Protein AF-A0A7C3DW73-F1 (afdb_monomer_lite)

Structure (mmCIF, N/CA/C/O backbone):
data_AF-A0A7C3DW73-F1
#
_entry.id   AF-A0A7C3DW73-F1
#
loop_
_atom_site.group_PDB
_atom_site.id
_atom_site.type_symbol
_atom_site.label_atom_id
_atom_site.label_alt_id
_atom_site.label_comp_id
_atom_site.label_asym_id
_atom_site.label_entity_id
_atom_site.label_seq_id
_atom_site.pdbx_PDB_ins_code
_atom_site.Cartn_x
_atom_site.Cartn_y
_atom_site.Cartn_z
_atom_site.occupancy
_atom_site.B_iso_or_equiv
_atom_site.auth_seq_id
_atom_site.auth_comp_id
_atom_site.auth_asym_id
_atom_site.auth_atom_id
_atom_site.pdbx_PDB_model_num
ATOM 1 N N . MET A 1 1 ? -6.564 21.789 -32.004 1.00 53.62 1 MET A N 1
ATOM 2 C CA . MET A 1 1 ? -5.168 22.120 -32.353 1.00 53.62 1 MET A CA 1
ATOM 3 C C . MET A 1 1 ? -4.620 20.980 -33.178 1.00 53.62 1 MET A C 1
ATOM 5 O O . MET A 1 1 ? -4.810 19.838 -32.773 1.00 53.62 1 MET A O 1
ATOM 9 N N . SER A 1 2 ? -4.028 21.269 -34.335 1.00 64.62 2 SER A N 1
ATOM 10 C CA . SER A 1 2 ? -3.414 20.217 -35.158 1.00 64.62 2 SER A CA 1
ATOM 11 C C . SER A 1 2 ? -2.135 19.692 -34.488 1.00 64.62 2 SER A C 1
ATOM 13 O O . SER A 1 2 ? -1.490 20.423 -33.734 1.00 64.62 2 SER A O 1
ATOM 15 N N . GLU A 1 3 ? -1.757 18.434 -34.737 1.00 47.91 3 GLU A N 1
ATOM 16 C CA . GLU A 1 3 ? -0.516 17.853 -34.191 1.00 47.91 3 GLU A CA 1
ATOM 17 C C . GLU A 1 3 ? 0.713 18.694 -34.558 1.00 47.91 3 GLU A C 1
ATOM 19 O O . GLU A 1 3 ? 1.590 18.911 -33.726 1.00 47.91 3 GLU A O 1
ATOM 24 N N . LEU A 1 4 ? 0.736 19.267 -35.765 1.00 60.34 4 LEU A N 1
ATOM 25 C CA . LEU A 1 4 ? 1.837 20.111 -36.227 1.00 60.34 4 LEU A CA 1
ATOM 26 C C . LEU A 1 4 ? 1.951 21.424 -35.441 1.00 60.34 4 LEU A C 1
ATOM 28 O O . LEU A 1 4 ? 3.058 21.837 -35.103 1.00 60.34 4 LEU A O 1
ATOM 32 N N . GLU A 1 5 ? 0.825 22.054 -35.098 1.00 57.81 5 GLU A N 1
ATOM 33 C CA . GLU A 1 5 ? 0.831 23.225 -34.214 1.00 57.81 5 GLU A CA 1
ATOM 34 C C . GLU A 1 5 ? 1.326 22.851 -32.818 1.00 57.81 5 GLU A C 1
ATOM 36 O O . GLU A 1 5 ? 2.126 23.575 -32.235 1.00 57.81 5 GLU A O 1
ATOM 41 N N . MET A 1 6 ? 0.908 21.700 -32.290 1.00 50.25 6 MET A N 1
ATOM 42 C CA . MET A 1 6 ? 1.333 21.231 -30.973 1.00 50.25 6 MET A CA 1
ATOM 43 C C . MET A 1 6 ? 2.845 20.976 -30.923 1.00 50.25 6 MET A C 1
ATOM 45 O O . MET A 1 6 ? 3.516 21.438 -30.003 1.00 50.25 6 MET A O 1
ATOM 49 N N . HIS A 1 7 ? 3.403 20.312 -31.938 1.00 50.94 7 HIS A N 1
ATOM 50 C CA . HIS A 1 7 ? 4.842 20.071 -32.040 1.00 50.94 7 HIS A CA 1
ATOM 51 C C . HIS A 1 7 ? 5.638 21.365 -32.234 1.00 50.94 7 HIS A C 1
ATOM 53 O O . HIS A 1 7 ? 6.675 21.542 -31.592 1.00 50.94 7 HIS A O 1
ATOM 59 N N . LEU A 1 8 ? 5.141 22.296 -33.054 1.00 62.03 8 LEU A N 1
ATOM 60 C CA . LEU A 1 8 ? 5.790 23.587 -33.271 1.00 62.03 8 LEU A CA 1
ATOM 61 C C . LEU A 1 8 ? 5.796 24.434 -31.993 1.00 62.03 8 LEU A C 1
ATOM 63 O O . LEU A 1 8 ? 6.820 25.033 -31.668 1.00 62.03 8 LEU A O 1
ATOM 67 N N . TRP A 1 9 ? 4.707 24.427 -31.222 1.00 57.28 9 TRP A N 1
ATOM 68 C CA . TRP A 1 9 ? 4.650 25.087 -29.917 1.00 57.28 9 TRP A CA 1
ATOM 69 C C . TRP A 1 9 ? 5.606 24.445 -28.907 1.00 57.28 9 TRP A C 1
ATOM 71 O O . TRP A 1 9 ? 6.368 25.156 -28.259 1.00 57.28 9 TRP A O 1
ATOM 81 N N . ILE A 1 10 ? 5.652 23.113 -28.828 1.00 51.16 10 ILE A N 1
ATOM 82 C CA . ILE A 1 10 ? 6.543 22.391 -27.904 1.00 51.16 10 ILE A CA 1
ATOM 83 C C . ILE A 1 10 ? 8.019 22.687 -28.201 1.00 51.16 10 ILE A C 1
ATOM 85 O O . ILE A 1 10 ? 8.784 22.998 -27.286 1.00 51.16 10 ILE A O 1
ATOM 89 N N . VAL A 1 11 ? 8.424 22.629 -29.472 1.00 57.19 11 VAL A N 1
ATOM 90 C CA . VAL A 1 11 ? 9.819 22.869 -29.872 1.00 57.19 11 VAL A CA 1
ATOM 91 C C . VAL A 1 11 ? 10.195 24.339 -29.690 1.00 57.19 11 VAL A C 1
ATOM 93 O O . VAL A 1 11 ? 11.271 24.632 -29.170 1.00 57.19 11 VAL A O 1
ATOM 96 N N . SER A 1 12 ? 9.300 25.268 -30.037 1.00 61.16 12 SER A N 1
ATOM 97 C CA . SER A 1 12 ? 9.562 26.707 -29.904 1.00 61.16 12 SER A CA 1
ATOM 98 C C . SER A 1 12 ? 9.677 27.132 -28.439 1.00 61.16 12 SER A C 1
ATOM 100 O O . SER A 1 12 ? 10.592 27.871 -28.079 1.00 61.16 12 SER A O 1
ATOM 102 N N . THR A 1 13 ? 8.805 26.621 -27.565 1.00 56.12 13 THR A N 1
ATOM 103 C CA . THR A 1 13 ? 8.857 26.907 -26.125 1.00 56.12 13 THR A CA 1
ATOM 104 C C . THR A 1 13 ? 10.063 26.238 -25.459 1.00 56.12 13 THR A C 1
ATOM 106 O O . THR A 1 13 ? 10.743 26.874 -24.655 1.00 56.12 13 THR A O 1
ATOM 109 N N . GLY A 1 14 ? 10.399 24.998 -25.837 1.00 51.38 14 GLY A N 1
ATOM 110 C CA . GLY A 1 14 ? 11.590 24.305 -25.335 1.00 51.38 14 GLY A CA 1
ATOM 111 C C . GLY A 1 14 ? 12.896 25.005 -25.720 1.00 51.38 14 GLY A C 1
ATOM 112 O O . GLY A 1 14 ? 13.776 25.183 -24.876 1.00 51.38 14 GLY A O 1
ATOM 113 N N . ALA A 1 15 ? 13.001 25.472 -26.967 1.00 60.97 15 ALA A N 1
ATOM 114 C CA . ALA A 1 15 ? 14.165 26.206 -27.451 1.00 60.97 15 ALA A CA 1
ATOM 115 C C . ALA A 1 15 ? 14.318 27.573 -26.761 1.00 60.97 15 ALA A C 1
ATOM 117 O O . ALA A 1 15 ? 15.420 27.917 -26.334 1.00 60.97 15 ALA A O 1
ATOM 118 N N . LEU A 1 16 ? 13.224 28.324 -26.574 1.00 62.94 16 LEU A N 1
ATOM 119 C CA . LEU A 1 16 ? 13.275 29.612 -25.872 1.00 62.94 16 LEU A CA 1
ATOM 120 C C . LEU A 1 16 ? 13.706 29.455 -24.405 1.00 62.94 16 LEU A C 1
ATOM 122 O O . LEU A 1 16 ? 14.546 30.217 -23.923 1.00 62.94 16 LEU A O 1
ATOM 126 N N . CYS A 1 17 ? 13.171 28.453 -23.701 1.00 54.62 17 CYS A N 1
ATOM 127 C CA . CYS A 1 17 ? 13.517 28.194 -22.302 1.00 54.62 17 CYS A CA 1
ATOM 128 C C . CYS A 1 17 ? 14.971 27.729 -22.133 1.00 54.62 17 CYS A C 1
ATOM 130 O O . CYS A 1 17 ? 15.645 28.155 -21.195 1.00 54.62 17 CYS A O 1
ATOM 132 N N . ALA A 1 18 ? 15.480 26.898 -23.048 1.00 55.44 18 ALA A N 1
ATOM 133 C CA . ALA A 1 18 ? 16.862 26.425 -23.008 1.00 55.44 18 ALA A CA 1
ATOM 134 C C . ALA A 1 18 ? 17.872 27.557 -23.267 1.00 55.44 18 ALA A C 1
ATOM 136 O O . ALA A 1 18 ? 18.870 27.672 -22.554 1.00 55.44 18 ALA A O 1
ATOM 137 N N . VAL A 1 19 ? 17.594 28.433 -24.237 1.00 62.09 19 VAL A N 1
ATOM 138 C CA . VAL A 1 19 ? 18.473 29.567 -24.570 1.00 62.09 19 VAL A CA 1
ATOM 139 C C . VAL A 1 19 ? 18.500 30.603 -23.442 1.00 62.09 19 VAL A C 1
ATOM 141 O O . VAL A 1 19 ? 19.571 31.101 -23.092 1.00 62.09 19 VAL A O 1
ATOM 144 N N . ALA A 1 20 ? 17.358 30.872 -22.803 1.00 59.03 20 ALA A N 1
ATOM 145 C CA . ALA A 1 20 ? 17.283 31.794 -21.670 1.00 59.03 20 ALA A CA 1
ATOM 146 C C . ALA A 1 20 ? 18.032 31.286 -20.418 1.00 59.03 20 ALA A C 1
ATOM 148 O O . ALA A 1 20 ? 18.576 32.090 -19.661 1.00 59.03 20 ALA A O 1
ATOM 149 N N . ALA A 1 21 ? 18.108 29.966 -20.207 1.00 53.88 21 ALA A N 1
ATOM 150 C CA . ALA A 1 21 ? 18.768 29.365 -19.043 1.00 53.88 21 ALA A CA 1
ATOM 151 C C . ALA A 1 21 ? 20.279 29.111 -19.233 1.00 53.88 21 ALA A C 1
ATOM 153 O O . ALA A 1 21 ? 21.030 29.053 -18.256 1.00 53.88 21 ALA A O 1
ATOM 154 N N . ALA A 1 22 ? 20.748 28.987 -20.478 1.00 57.03 22 ALA A N 1
ATOM 155 C CA . ALA A 1 22 ? 22.138 28.641 -20.782 1.00 57.03 22 ALA A CA 1
ATOM 156 C C . ALA A 1 22 ? 23.137 29.788 -20.525 1.00 57.03 22 ALA A C 1
ATOM 158 O O . ALA A 1 22 ? 24.264 29.548 -20.077 1.00 57.03 22 ALA A O 1
ATOM 159 N N . ILE A 1 23 ? 22.735 31.041 -20.762 1.00 58.97 23 ILE A N 1
ATOM 160 C CA . ILE A 1 23 ? 23.617 32.215 -20.623 1.00 58.97 23 ILE A CA 1
ATOM 161 C C . ILE A 1 23 ? 23.964 32.502 -19.142 1.00 58.97 23 ILE A C 1
ATOM 163 O O . ILE A 1 23 ? 25.150 32.634 -18.828 1.00 58.97 23 ILE A O 1
ATOM 167 N N . PRO A 1 24 ? 23.006 32.506 -18.190 1.00 53.88 24 PRO A N 1
ATOM 168 C CA . PRO A 1 24 ? 23.310 32.683 -16.767 1.00 53.88 24 PRO A CA 1
ATOM 169 C C . PRO A 1 24 ? 24.036 31.477 -16.151 1.00 53.88 24 PRO A C 1
ATOM 171 O O . PRO A 1 24 ? 24.924 31.654 -15.318 1.00 53.88 24 PRO A O 1
ATOM 174 N N . GLY A 1 25 ? 23.705 30.252 -16.583 1.00 53.91 25 GLY A N 1
ATOM 175 C CA . GLY A 1 25 ? 24.327 29.025 -16.075 1.00 53.91 25 GLY A CA 1
ATOM 176 C C . GLY A 1 25 ? 25.823 28.947 -16.387 1.00 53.91 25 GLY A C 1
ATOM 177 O O . GLY A 1 25 ? 26.633 28.640 -15.513 1.00 53.91 25 GLY A O 1
ATOM 178 N N . THR A 1 26 ? 26.211 29.329 -17.603 1.00 54.41 26 THR A N 1
ATOM 179 C CA . THR A 1 26 ? 27.625 29.346 -18.008 1.00 54.41 26 THR A CA 1
ATOM 180 C C . THR A 1 26 ? 28.399 30.468 -17.297 1.00 54.41 26 THR A C 1
ATOM 182 O O . THR A 1 26 ? 29.534 30.268 -16.864 1.00 54.41 26 THR A O 1
ATOM 185 N N . PHE A 1 27 ? 27.765 31.625 -17.074 1.00 59.16 27 PHE A N 1
ATOM 186 C CA . PHE A 1 27 ? 28.339 32.752 -16.327 1.00 59.16 27 PHE A CA 1
ATOM 187 C C . PHE A 1 27 ? 28.611 32.427 -14.841 1.00 59.16 27 PHE A C 1
ATOM 189 O O . PHE A 1 27 ? 29.633 32.845 -14.293 1.00 59.16 27 PHE A O 1
ATOM 196 N N . LEU A 1 28 ? 27.741 31.650 -14.186 1.00 53.03 28 LEU A N 1
ATOM 197 C CA . LEU A 1 28 ? 27.851 31.308 -12.759 1.00 53.03 28 LEU A CA 1
ATOM 198 C C . LEU A 1 28 ? 28.880 30.202 -12.468 1.00 53.03 28 LEU A C 1
ATOM 200 O O . LEU A 1 28 ? 29.569 30.252 -11.444 1.00 53.03 28 LEU A O 1
ATOM 204 N N . VAL A 1 29 ? 29.047 29.246 -13.388 1.00 54.03 29 VAL A N 1
ATOM 205 C CA . VAL A 1 29 ? 30.085 28.201 -13.300 1.00 54.03 29 VAL A CA 1
ATOM 206 C C . VAL A 1 29 ? 31.485 28.811 -13.413 1.00 54.03 29 VAL A C 1
ATOM 208 O O . VAL A 1 29 ? 32.377 28.467 -12.636 1.00 54.03 29 VAL A O 1
ATOM 211 N N . LEU A 1 30 ? 31.665 29.792 -14.301 1.00 53.94 30 LEU A N 1
ATOM 212 C CA . LEU A 1 30 ? 32.945 30.482 -14.485 1.00 53.94 30 LEU A CA 1
ATOM 213 C C . LEU A 1 30 ? 33.354 31.353 -13.278 1.00 53.94 30 LEU A C 1
ATOM 215 O O . LEU A 1 30 ? 34.540 31.631 -13.109 1.00 53.94 30 LEU A O 1
ATOM 219 N N . ARG A 1 31 ? 32.414 31.733 -12.395 1.00 53.69 31 ARG A N 1
ATOM 220 C CA . ARG A 1 31 ? 32.682 32.500 -11.158 1.00 53.69 31 ARG A CA 1
ATOM 221 C C . ARG A 1 31 ? 32.768 31.660 -9.874 1.00 53.69 31 ARG A C 1
ATOM 223 O O . ARG A 1 31 ? 32.827 32.228 -8.788 1.00 53.69 31 ARG A O 1
ATOM 230 N N . ARG A 1 32 ? 32.824 30.324 -9.981 1.00 50.72 32 ARG A N 1
ATOM 231 C CA . ARG A 1 32 ? 32.944 29.371 -8.851 1.00 50.72 32 ARG A CA 1
ATOM 232 C C . ARG A 1 32 ? 31.831 29.481 -7.788 1.00 50.72 32 ARG A C 1
ATOM 234 O O . ARG A 1 32 ? 32.064 29.200 -6.617 1.00 50.72 32 ARG A O 1
ATOM 241 N N . MET A 1 33 ? 30.610 29.837 -8.194 1.00 52.28 33 MET A N 1
ATOM 242 C CA . MET A 1 33 ? 29.429 29.930 -7.318 1.00 52.28 33 MET A CA 1
ATOM 243 C C . MET A 1 33 ? 28.473 28.733 -7.515 1.00 52.28 33 MET A C 1
ATOM 245 O O . MET A 1 33 ? 27.296 28.913 -7.823 1.00 52.28 33 MET A O 1
ATOM 249 N N . SER A 1 34 ? 28.960 27.491 -7.373 1.00 50.62 34 SER A N 1
ATOM 250 C CA . SER A 1 34 ? 28.199 26.285 -7.766 1.00 50.62 34 SER A CA 1
ATOM 251 C C . SER A 1 34 ? 26.914 26.038 -6.962 1.00 50.62 34 SER A C 1
ATOM 253 O O . SER A 1 34 ? 25.987 25.433 -7.489 1.00 50.62 34 SER A O 1
ATOM 255 N N . LEU A 1 35 ? 26.804 26.558 -5.735 1.00 51.19 35 LEU A N 1
ATOM 256 C CA . LEU A 1 35 ? 25.595 26.437 -4.904 1.00 51.19 35 LEU A CA 1
ATOM 257 C C . LEU A 1 35 ? 24.396 27.235 -5.453 1.00 51.19 35 LEU A C 1
ATOM 259 O O . LEU A 1 35 ? 23.251 26.892 -5.184 1.00 51.19 35 LEU A O 1
ATOM 263 N N . MET A 1 36 ? 24.625 28.263 -6.277 1.00 49.22 36 MET A N 1
ATOM 264 C CA . MET A 1 36 ? 23.543 28.935 -7.015 1.00 49.22 36 MET A CA 1
ATOM 265 C C . MET A 1 36 ? 23.090 28.137 -8.247 1.00 49.22 36 MET A C 1
ATOM 267 O O . MET A 1 36 ? 21.967 28.322 -8.710 1.00 49.22 36 MET A O 1
ATOM 271 N N . GLY A 1 37 ? 23.920 27.215 -8.749 1.00 50.75 37 GLY A N 1
ATOM 272 C CA . GLY A 1 37 ? 23.516 26.233 -9.760 1.00 50.75 37 GLY A CA 1
ATOM 273 C C . GLY A 1 37 ? 22.437 25.278 -9.236 1.00 50.75 37 GLY A C 1
ATOM 274 O O . GLY A 1 37 ? 21.494 24.971 -9.960 1.00 50.75 37 GLY A O 1
ATOM 275 N N . ASP A 1 38 ? 22.498 24.921 -7.950 1.00 50.88 38 ASP A N 1
ATOM 276 C CA . ASP A 1 38 ? 21.452 24.148 -7.260 1.00 50.88 38 ASP A CA 1
ATOM 277 C C . ASP A 1 38 ? 20.119 24.907 -7.161 1.00 50.88 38 ASP A C 1
ATOM 279 O O . ASP A 1 38 ? 19.048 24.322 -7.312 1.00 50.88 38 ASP A O 1
ATOM 283 N N . ALA A 1 39 ? 20.150 26.233 -7.009 1.00 48.62 39 ALA A N 1
ATOM 284 C CA . ALA A 1 39 ? 18.935 27.050 -7.043 1.00 48.62 39 ALA A CA 1
ATOM 285 C C . ALA A 1 39 ? 18.278 27.077 -8.439 1.00 48.62 39 ALA A C 1
ATOM 287 O O . ALA A 1 39 ? 17.057 27.168 -8.553 1.00 48.62 39 ALA A O 1
ATOM 288 N N . ILE A 1 40 ? 19.059 26.929 -9.512 1.00 49.22 40 ILE A N 1
ATOM 289 C CA . ILE A 1 40 ? 18.536 26.819 -10.883 1.00 49.22 40 ILE A CA 1
ATOM 290 C C . ILE A 1 40 ? 17.956 25.417 -11.140 1.00 49.22 40 ILE A C 1
ATOM 292 O O . ILE A 1 40 ? 16.959 25.295 -11.850 1.00 49.22 40 ILE A O 1
ATOM 296 N N . SER A 1 41 ? 18.456 24.368 -10.479 1.00 49.47 41 SER A N 1
ATOM 297 C CA . SER A 1 41 ? 17.797 23.049 -10.444 1.00 49.47 41 SER A CA 1
ATOM 298 C C . SER A 1 41 ? 16.364 23.125 -9.884 1.00 49.47 41 SER A C 1
ATOM 300 O O . SER A 1 41 ? 15.484 22.380 -10.321 1.00 49.47 41 SER A O 1
ATOM 302 N N . HIS A 1 42 ? 16.070 24.097 -9.013 1.00 48.00 42 HIS A N 1
ATOM 303 C CA . HIS A 1 42 ? 14.702 24.390 -8.568 1.00 48.00 42 HIS A CA 1
ATOM 304 C C . HIS A 1 42 ? 13.836 25.121 -9.617 1.00 48.00 42 HIS A C 1
ATOM 306 O O . HIS A 1 42 ? 12.611 25.058 -9.532 1.00 48.00 42 HIS A O 1
ATOM 312 N N . ALA A 1 43 ? 14.432 25.726 -10.650 1.00 45.25 43 ALA A N 1
ATOM 313 C CA . ALA A 1 43 ? 13.742 26.249 -11.838 1.00 45.25 43 ALA A CA 1
ATOM 314 C C . ALA A 1 43 ? 13.588 25.200 -12.965 1.00 45.25 43 ALA A C 1
ATOM 316 O O . ALA A 1 43 ? 12.694 25.314 -13.803 1.00 45.25 43 ALA A O 1
ATOM 317 N N . VAL A 1 44 ? 14.383 24.123 -12.938 1.00 47.62 44 VAL A N 1
ATOM 318 C CA . VAL A 1 44 ? 14.176 22.895 -13.735 1.00 47.62 44 VAL A CA 1
ATOM 319 C C . VAL A 1 44 ? 13.029 22.047 -13.164 1.00 47.62 44 VAL A C 1
ATOM 321 O O . VAL A 1 44 ? 12.336 21.345 -13.904 1.00 47.62 44 VAL A O 1
ATOM 324 N N . LEU A 1 45 ? 12.763 22.166 -11.859 1.00 47.25 45 LEU A N 1
ATOM 325 C CA . LEU A 1 45 ? 11.646 21.518 -11.169 1.00 47.25 45 LEU A CA 1
ATOM 326 C C . LEU A 1 45 ? 10.279 21.792 -11.829 1.00 47.25 45 LEU A C 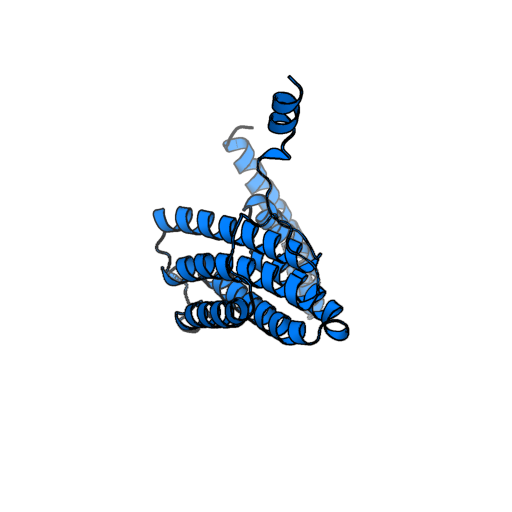1
ATOM 328 O O . LEU A 1 45 ? 9.562 20.825 -12.028 1.00 47.25 45 LEU A O 1
ATOM 332 N N . PRO A 1 46 ? 9.911 23.019 -12.248 1.00 45.25 46 PRO A N 1
ATOM 333 C CA . PRO A 1 46 ? 8.727 23.288 -13.067 1.00 45.25 46 PRO A CA 1
ATOM 334 C C . PRO A 1 46 ? 8.642 22.474 -14.361 1.00 45.25 46 PRO A C 1
ATOM 336 O O . PRO A 1 46 ? 7.569 21.992 -14.696 1.00 45.25 46 PRO A O 1
ATOM 339 N N . GLY A 1 47 ? 9.756 22.261 -15.068 1.00 43.94 47 GLY A N 1
ATOM 340 C CA . GLY A 1 47 ? 9.808 21.386 -16.247 1.00 43.94 47 GLY A CA 1
ATOM 341 C C . GLY A 1 47 ? 9.640 19.910 -15.876 1.00 43.94 47 GLY A C 1
ATOM 342 O O . GLY A 1 47 ? 8.945 19.163 -16.563 1.00 43.94 47 GLY A O 1
ATOM 343 N N . LEU A 1 48 ? 10.184 19.504 -14.727 1.00 42.03 48 LEU A N 1
ATOM 344 C CA . LEU A 1 48 ? 9.960 18.190 -14.131 1.00 42.03 48 LEU A CA 1
ATOM 345 C C . LEU A 1 48 ? 8.500 18.012 -13.676 1.00 42.03 48 LEU A C 1
ATOM 347 O O . LEU A 1 48 ? 7.967 16.919 -13.838 1.00 42.03 48 LEU A O 1
ATOM 351 N N . VAL A 1 49 ? 7.867 19.069 -13.154 1.00 43.69 49 VAL A N 1
ATOM 352 C CA . VAL A 1 49 ? 6.471 19.174 -12.694 1.00 43.69 49 VAL A CA 1
ATOM 353 C C . VAL A 1 49 ? 5.513 19.201 -13.885 1.00 43.69 49 VAL A C 1
ATOM 355 O O . VAL A 1 49 ? 4.474 18.557 -13.849 1.00 43.69 49 VAL A O 1
ATOM 358 N N . LEU A 1 50 ? 5.875 19.850 -14.988 1.00 41.66 50 LEU A N 1
ATOM 359 C CA . LEU A 1 50 ? 5.081 19.867 -16.212 1.00 41.66 50 LEU A CA 1
ATOM 360 C C . LEU A 1 50 ? 5.192 18.526 -16.949 1.00 41.66 50 LEU A C 1
ATOM 362 O O . LEU A 1 50 ? 4.178 17.966 -17.342 1.00 41.66 50 LEU A O 1
ATOM 366 N N . ALA A 1 51 ? 6.379 17.914 -17.005 1.00 39.62 51 ALA A N 1
ATOM 367 C CA . ALA A 1 51 ? 6.544 16.525 -17.439 1.00 39.62 51 ALA A CA 1
ATOM 368 C C . ALA A 1 51 ? 5.899 15.505 -16.467 1.00 39.62 51 ALA A C 1
ATOM 370 O O . ALA A 1 51 ? 5.631 14.374 -16.854 1.00 39.62 51 ALA A O 1
ATOM 371 N N . PHE A 1 52 ? 5.639 15.882 -15.210 1.00 49.12 52 PHE A N 1
ATOM 372 C CA . PHE A 1 52 ? 4.917 15.101 -14.190 1.00 49.12 52 PHE A CA 1
ATOM 373 C C . PHE A 1 52 ? 3.392 15.233 -14.332 1.00 49.12 52 PHE A C 1
ATOM 375 O O . PHE A 1 52 ? 2.681 14.246 -14.161 1.00 49.12 52 PHE A O 1
ATOM 382 N N . LEU A 1 53 ? 2.903 16.415 -14.713 1.00 40.75 53 LEU A N 1
ATOM 383 C CA . LEU A 1 53 ? 1.499 16.688 -15.031 1.00 40.75 53 LEU A CA 1
ATOM 384 C C . LEU A 1 53 ? 1.100 16.127 -16.409 1.00 40.75 53 LEU A C 1
ATOM 386 O O . LEU A 1 53 ? -0.022 15.656 -16.561 1.00 40.75 53 LEU A O 1
ATOM 390 N N . LEU A 1 54 ? 2.019 16.116 -17.382 1.00 38.50 54 LEU A N 1
ATOM 391 C CA . LEU A 1 54 ? 1.791 15.609 -18.743 1.00 38.50 54 LEU A CA 1
ATOM 392 C C . LEU A 1 54 ? 1.981 14.084 -18.878 1.00 38.50 54 LEU A C 1
ATOM 394 O O . LEU A 1 54 ? 1.319 13.475 -19.710 1.00 38.50 54 LEU A O 1
ATOM 398 N N . ALA A 1 55 ? 2.831 13.446 -18.058 1.00 44.25 55 ALA A N 1
ATOM 399 C CA . ALA A 1 55 ? 3.044 11.987 -18.082 1.00 44.25 55 ALA A CA 1
ATOM 400 C C . ALA A 1 55 ? 2.101 11.183 -17.154 1.00 44.25 55 ALA A C 1
ATOM 402 O O . ALA A 1 55 ? 2.139 9.956 -17.148 1.00 44.25 55 ALA A O 1
ATOM 403 N N . GLY A 1 56 ? 1.257 11.842 -16.348 1.00 42.94 56 GLY A N 1
ATOM 404 C CA . GLY A 1 56 ? 0.106 11.218 -15.676 1.00 42.94 56 GLY A CA 1
ATOM 405 C C . GLY A 1 56 ? 0.375 10.228 -14.530 1.00 42.94 56 GLY A C 1
ATOM 406 O O . GLY A 1 56 ? -0.578 9.638 -14.024 1.00 42.94 56 GLY A O 1
ATOM 407 N N . SER A 1 57 ? 1.619 10.025 -14.086 1.00 47.62 57 SER A N 1
ATOM 408 C CA . SER A 1 57 ? 1.953 9.342 -12.822 1.00 47.62 57 SER A CA 1
ATOM 409 C C . SER A 1 57 ? 3.460 9.405 -12.558 1.00 47.62 57 SER A C 1
ATOM 411 O O . SER A 1 57 ? 4.239 8.849 -13.327 1.00 47.62 57 SER A O 1
ATOM 413 N N . ARG A 1 58 ? 3.892 9.987 -11.429 1.00 50.19 58 ARG A N 1
ATOM 414 C CA . ARG A 1 58 ? 5.166 9.598 -10.796 1.00 50.19 58 ARG A CA 1
ATOM 415 C C . ARG A 1 58 ? 4.908 9.229 -9.342 1.00 50.19 58 ARG A C 1
ATOM 417 O O . ARG A 1 58 ? 4.616 10.084 -8.518 1.00 50.19 58 ARG A O 1
ATOM 424 N N . ASN A 1 59 ? 4.932 7.921 -9.097 1.00 58.66 59 ASN A N 1
ATOM 425 C CA . ASN A 1 59 ? 4.847 7.222 -7.815 1.00 58.66 59 ASN A CA 1
ATOM 426 C C . ASN A 1 59 ? 3.961 7.862 -6.731 1.00 58.66 59 ASN A C 1
ATOM 428 O O . ASN A 1 59 ? 4.360 7.990 -5.573 1.00 58.66 59 ASN A O 1
ATOM 432 N N . ALA A 1 60 ? 2.724 8.217 -7.095 1.00 68.81 60 ALA A N 1
ATOM 433 C CA . ALA A 1 60 ? 1.735 8.696 -6.132 1.00 68.81 60 ALA A CA 1
ATOM 434 C C . ALA A 1 60 ? 1.566 7.709 -4.960 1.00 68.81 60 ALA A C 1
ATOM 436 O O . ALA A 1 60 ? 1.314 8.130 -3.837 1.00 68.81 60 ALA A O 1
ATOM 437 N N . VAL A 1 61 ? 1.783 6.408 -5.203 1.00 81.94 61 VAL A N 1
ATOM 438 C CA . VAL A 1 61 ? 1.783 5.379 -4.156 1.00 81.94 61 VAL A CA 1
ATOM 439 C C . VAL A 1 61 ? 2.812 5.703 -3.071 1.00 81.94 61 VAL A C 1
ATOM 441 O O . VAL A 1 61 ? 2.433 5.777 -1.911 1.00 81.94 61 VAL A O 1
ATOM 444 N N . ALA A 1 62 ? 4.076 5.974 -3.418 1.00 85.31 62 ALA A N 1
ATOM 445 C CA . ALA A 1 62 ? 5.117 6.282 -2.431 1.00 85.31 62 ALA A CA 1
ATOM 446 C C . ALA A 1 62 ? 4.808 7.546 -1.608 1.00 85.31 62 ALA A C 1
ATOM 448 O O . ALA A 1 62 ? 5.093 7.588 -0.410 1.00 85.31 62 ALA A O 1
ATOM 449 N N . MET A 1 63 ? 4.194 8.561 -2.228 1.00 82.31 63 MET A N 1
ATOM 450 C CA . MET A 1 63 ? 3.770 9.782 -1.531 1.00 82.31 63 MET A CA 1
ATOM 451 C C . MET A 1 63 ? 2.627 9.512 -0.549 1.00 82.31 63 MET A C 1
ATOM 453 O O . MET A 1 63 ? 2.713 9.913 0.609 1.00 82.31 63 MET A O 1
ATOM 457 N N . PHE A 1 64 ? 1.578 8.805 -0.983 1.00 86.81 64 PHE A N 1
ATOM 458 C CA . PHE A 1 64 ? 0.446 8.477 -0.114 1.00 86.81 64 PHE A CA 1
ATOM 459 C C . PHE A 1 64 ? 0.843 7.508 1.006 1.00 86.81 64 PHE A C 1
ATOM 461 O O . PHE A 1 64 ? 0.417 7.699 2.141 1.00 86.81 64 PHE A O 1
ATOM 468 N N . VAL A 1 65 ? 1.722 6.537 0.730 1.00 90.38 65 VAL A N 1
ATOM 469 C CA . VAL A 1 65 ? 2.304 5.661 1.761 1.00 90.38 65 VAL A CA 1
ATOM 470 C C . VAL A 1 65 ? 3.096 6.486 2.780 1.00 90.38 65 VAL A C 1
ATOM 472 O O . VAL A 1 65 ? 3.020 6.217 3.974 1.00 90.38 65 VAL A O 1
ATOM 475 N N . GLY A 1 66 ? 3.801 7.531 2.336 1.00 87.94 66 GLY A N 1
ATOM 476 C CA . GLY A 1 66 ? 4.477 8.478 3.225 1.00 87.94 66 GLY A CA 1
ATOM 477 C C . GLY A 1 66 ? 3.532 9.265 4.113 1.00 87.94 66 GLY A C 1
ATOM 478 O O . GLY A 1 66 ? 3.773 9.368 5.312 1.00 87.94 66 GLY A O 1
ATOM 479 N N . ALA A 1 67 ? 2.441 9.776 3.544 1.00 88.12 67 ALA A N 1
ATOM 480 C CA . ALA A 1 67 ? 1.402 10.454 4.312 1.00 88.12 67 ALA A CA 1
ATOM 481 C C . ALA A 1 67 ? 0.802 9.518 5.377 1.00 88.12 67 ALA A C 1
ATOM 483 O O . ALA A 1 67 ? 0.775 9.877 6.552 1.00 88.12 67 ALA A O 1
ATOM 484 N N . ALA A 1 68 ? 0.452 8.285 4.996 1.00 92.56 68 ALA A N 1
ATOM 485 C CA . ALA A 1 68 ? -0.038 7.272 5.929 1.00 92.56 68 ALA A CA 1
ATOM 486 C C . ALA A 1 68 ? 1.000 6.927 7.015 1.00 92.56 68 ALA A C 1
ATOM 488 O O . ALA A 1 68 ? 0.642 6.733 8.174 1.00 92.56 68 ALA A O 1
ATOM 489 N N . ALA A 1 69 ? 2.297 6.891 6.681 1.00 93.94 69 ALA A N 1
ATOM 490 C CA . ALA A 1 69 ? 3.365 6.658 7.654 1.00 93.94 69 ALA A CA 1
ATOM 491 C C . ALA A 1 69 ? 3.501 7.807 8.665 1.00 93.94 69 ALA A C 1
ATOM 493 O O . ALA A 1 69 ? 3.752 7.552 9.844 1.00 93.94 69 ALA A O 1
ATOM 494 N N . VAL A 1 70 ? 3.325 9.058 8.227 1.00 93.06 70 VAL A N 1
ATOM 495 C CA . VAL A 1 70 ? 3.297 10.228 9.119 1.00 93.06 70 VAL A CA 1
ATOM 496 C C . VAL A 1 70 ? 2.102 10.134 10.060 1.00 93.06 70 VAL A C 1
ATOM 498 O O . VAL A 1 70 ? 2.292 10.178 11.272 1.00 93.06 70 VAL A O 1
ATOM 501 N N . THR A 1 71 ? 0.900 9.890 9.538 1.00 92.62 71 THR A N 1
ATOM 502 C CA . THR A 1 71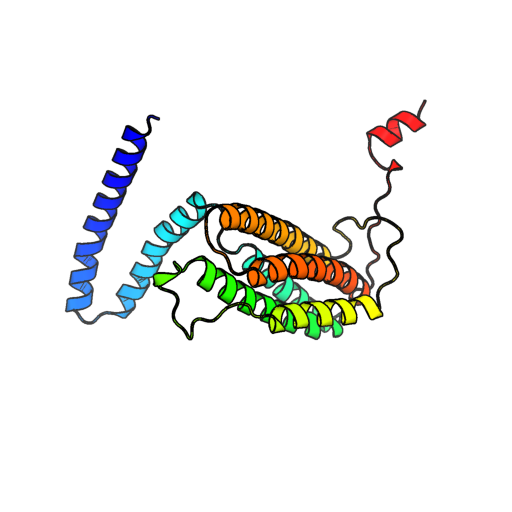 ? -0.300 9.748 10.372 1.00 92.62 71 THR A CA 1
ATOM 503 C C . THR A 1 71 ? -0.211 8.555 11.330 1.00 92.62 71 THR A C 1
ATOM 505 O O . THR A 1 71 ? -0.555 8.687 12.501 1.00 92.62 71 THR A O 1
ATOM 508 N N . ALA A 1 72 ? 0.339 7.412 10.912 1.00 96.31 72 ALA A N 1
ATOM 509 C CA . ALA A 1 72 ? 0.607 6.293 11.822 1.00 96.31 72 ALA A CA 1
ATOM 510 C C . ALA A 1 72 ? 1.612 6.663 12.931 1.00 96.31 72 ALA A C 1
ATOM 512 O O . ALA A 1 72 ? 1.454 6.248 14.082 1.00 96.31 72 ALA A O 1
ATOM 513 N N . SER A 1 73 ? 2.625 7.474 12.612 1.00 96.88 73 SER A N 1
ATOM 514 C CA . SER A 1 73 ? 3.595 7.970 13.593 1.00 96.88 73 SER A CA 1
ATOM 515 C C . SER A 1 73 ? 2.952 8.925 14.599 1.00 96.88 73 SER A C 1
ATOM 517 O O . SER A 1 73 ? 3.242 8.828 15.788 1.00 96.88 73 SER A O 1
ATOM 519 N N . GLU A 1 74 ? 2.067 9.815 14.148 1.00 97.56 74 GLU A N 1
ATOM 520 C CA . GLU A 1 74 ? 1.311 10.737 15.009 1.00 97.56 74 GLU A CA 1
ATOM 521 C C . GLU A 1 74 ? 0.377 9.992 15.973 1.00 97.56 74 GLU A C 1
ATOM 523 O O . GLU A 1 74 ? 0.195 10.415 17.111 1.00 97.56 74 GLU A O 1
ATOM 528 N N . LEU A 1 75 ? -0.178 8.856 15.540 1.00 97.19 75 LEU A N 1
ATOM 529 C CA . LEU A 1 75 ? -1.082 8.020 16.336 1.00 97.19 75 LEU A CA 1
ATOM 530 C C . LEU A 1 75 ? -0.355 7.035 17.267 1.00 97.19 75 LEU A C 1
ATOM 532 O O . LEU A 1 75 ? -0.978 6.446 18.150 1.00 97.19 75 LEU A O 1
ATOM 536 N N . THR A 1 76 ? 0.959 6.861 17.109 1.00 97.69 76 THR A N 1
ATOM 537 C CA . THR A 1 76 ? 1.753 5.899 17.891 1.00 97.69 76 THR A CA 1
ATOM 538 C C . THR A 1 76 ? 1.689 6.122 19.414 1.00 97.69 76 THR A C 1
ATOM 540 O O . THR A 1 76 ? 1.609 5.126 20.131 1.00 97.69 76 THR A O 1
ATOM 543 N N . PRO A 1 77 ? 1.671 7.358 19.960 1.00 97.19 77 PRO A N 1
ATOM 544 C CA . PRO A 1 77 ? 1.512 7.563 21.404 1.00 97.19 77 PRO A CA 1
ATOM 545 C C . PRO A 1 77 ? 0.203 6.996 21.973 1.00 97.19 77 PRO A C 1
ATOM 547 O O . PRO A 1 77 ? 0.190 6.529 23.107 1.00 97.19 77 PRO A O 1
ATOM 550 N N . ALA A 1 78 ? -0.882 7.020 21.192 1.00 95.38 78 ALA A N 1
ATOM 551 C CA . ALA A 1 78 ? -2.179 6.472 21.590 1.00 95.38 78 ALA A CA 1
ATOM 552 C C . ALA A 1 78 ? -2.296 4.964 21.302 1.00 95.38 78 ALA A C 1
ATOM 554 O O . ALA A 1 78 ? -2.960 4.246 22.043 1.00 95.38 78 ALA A O 1
ATOM 555 N N . ALA A 1 79 ? -1.631 4.479 20.249 1.00 96.88 79 ALA A N 1
ATOM 556 C CA . ALA A 1 79 ? -1.611 3.075 19.851 1.00 96.88 79 ALA A CA 1
ATOM 557 C C . ALA A 1 79 ? -0.171 2.623 19.521 1.00 96.88 79 ALA A C 1
ATOM 559 O O . ALA A 1 79 ? 0.232 2.637 18.352 1.00 96.88 79 ALA A O 1
ATOM 560 N N . PRO A 1 80 ? 0.622 2.186 20.523 1.00 97.50 80 PRO A N 1
ATOM 561 C CA . PRO A 1 80 ? 2.048 1.877 20.348 1.00 97.50 80 PRO A CA 1
ATOM 562 C C . PRO A 1 80 ? 2.357 0.807 19.294 1.00 97.50 80 PRO A C 1
ATOM 564 O O . PRO A 1 80 ? 3.425 0.832 18.678 1.00 97.50 80 PRO A O 1
ATOM 567 N N . ALA A 1 81 ? 1.417 -0.108 19.036 1.00 95.88 81 ALA A N 1
ATOM 568 C CA . ALA A 1 81 ? 1.541 -1.121 17.991 1.00 95.88 81 ALA A CA 1
ATOM 569 C C . ALA A 1 81 ? 1.769 -0.509 16.594 1.00 95.88 81 ALA A C 1
ATOM 571 O O . ALA A 1 81 ? 2.493 -1.088 15.780 1.00 95.88 81 ALA A O 1
ATOM 572 N N . LEU A 1 82 ? 1.239 0.696 16.328 1.00 97.75 82 LEU A N 1
ATOM 573 C CA . LEU A 1 82 ? 1.400 1.393 15.046 1.00 97.75 82 LEU A CA 1
ATOM 574 C C . LEU A 1 82 ? 2.864 1.718 14.714 1.00 97.75 82 LEU A C 1
ATOM 576 O O . LEU A 1 82 ? 3.194 1.867 13.538 1.00 97.75 82 LEU A O 1
ATOM 580 N N . ALA A 1 83 ? 3.773 1.736 15.695 1.00 97.62 83 ALA A N 1
ATOM 581 C CA . ALA A 1 83 ? 5.203 1.919 15.447 1.00 97.62 83 ALA A CA 1
ATOM 582 C C . ALA A 1 83 ? 5.781 0.855 14.491 1.00 97.62 83 ALA A C 1
ATOM 584 O O . ALA A 1 83 ? 6.688 1.145 13.705 1.00 97.62 83 ALA A O 1
ATOM 585 N N . ALA A 1 84 ? 5.263 -0.378 14.539 1.00 96.50 84 ALA A N 1
ATOM 586 C CA . ALA A 1 84 ? 5.653 -1.437 13.609 1.00 96.50 84 ALA A CA 1
ATOM 587 C C . ALA A 1 84 ? 5.175 -1.140 12.179 1.00 96.50 84 ALA A C 1
ATOM 589 O O . ALA A 1 84 ? 5.940 -1.300 11.224 1.00 96.50 84 ALA A O 1
ATOM 590 N N . LEU A 1 85 ? 3.953 -0.621 12.037 1.00 97.81 85 LEU A N 1
ATOM 591 C CA . LEU A 1 85 ? 3.410 -0.200 10.749 1.00 97.81 85 LEU A CA 1
ATOM 592 C C . LEU A 1 85 ? 4.196 0.982 10.168 1.00 97.81 85 LEU A C 1
ATOM 594 O O . LEU A 1 85 ? 4.515 0.962 8.988 1.00 97.81 85 LEU A O 1
ATOM 598 N N . VAL A 1 86 ? 4.612 1.962 10.979 1.00 98.38 86 VAL A N 1
ATOM 599 C CA . VAL A 1 86 ? 5.459 3.083 10.516 1.00 98.38 86 VAL A CA 1
ATOM 600 C C . VAL A 1 86 ? 6.757 2.581 9.882 1.00 98.38 86 VAL A C 1
ATOM 602 O O . VAL A 1 86 ? 7.131 3.031 8.798 1.00 98.38 86 VAL A O 1
ATOM 605 N N . ARG A 1 87 ? 7.451 1.634 10.531 1.00 98.25 87 ARG A N 1
ATOM 606 C CA . ARG A 1 87 ? 8.678 1.034 9.976 1.00 98.25 87 ARG A CA 1
ATOM 607 C C . ARG A 1 87 ? 8.403 0.311 8.659 1.00 98.25 87 ARG A C 1
ATOM 609 O O . ARG A 1 87 ? 9.164 0.475 7.708 1.00 98.25 87 ARG A O 1
ATOM 616 N N . THR A 1 88 ? 7.299 -0.425 8.602 1.00 98.38 88 THR A N 1
ATOM 617 C CA . THR A 1 88 ? 6.866 -1.168 7.414 1.00 98.38 88 THR A CA 1
ATOM 618 C C . THR A 1 88 ? 6.545 -0.236 6.247 1.00 98.38 88 THR A C 1
ATOM 620 O O . THR A 1 88 ? 7.081 -0.408 5.157 1.00 98.38 88 THR A O 1
ATOM 623 N N . LEU A 1 89 ? 5.754 0.816 6.474 1.00 97.88 89 LEU A N 1
ATOM 624 C CA . LEU A 1 89 ? 5.406 1.789 5.438 1.00 97.88 89 LEU A CA 1
ATOM 625 C C . LEU A 1 89 ? 6.642 2.540 4.931 1.00 97.88 89 LEU A C 1
ATOM 627 O O . LEU A 1 89 ? 6.771 2.745 3.728 1.00 97.88 89 LEU A O 1
ATOM 631 N N . ARG A 1 90 ? 7.596 2.887 5.807 1.00 97.25 90 ARG A N 1
ATOM 632 C CA . ARG A 1 90 ? 8.880 3.472 5.381 1.00 97.25 90 ARG A CA 1
ATOM 633 C C . ARG A 1 90 ? 9.668 2.512 4.492 1.00 97.25 90 ARG A C 1
ATOM 635 O O . ARG A 1 90 ? 10.119 2.926 3.430 1.00 97.25 90 ARG A O 1
ATOM 642 N N . ARG A 1 91 ? 9.790 1.237 4.876 1.00 98.25 91 ARG A N 1
ATOM 643 C CA . ARG A 1 91 ? 10.421 0.201 4.040 1.00 98.25 91 ARG A CA 1
ATOM 644 C C . ARG A 1 91 ? 9.769 0.138 2.650 1.00 98.25 91 ARG A C 1
ATOM 646 O O . ARG A 1 91 ? 10.468 0.278 1.650 1.00 98.25 91 ARG A O 1
ATOM 653 N N . VAL A 1 92 ? 8.438 0.071 2.596 1.00 98.19 92 VAL A N 1
ATOM 654 C CA . VAL A 1 92 ? 7.666 0.089 1.341 1.00 98.19 92 VAL A CA 1
ATOM 655 C C . VAL A 1 92 ? 7.929 1.352 0.515 1.00 98.19 92 VAL A C 1
ATOM 657 O O . VAL A 1 92 ? 8.023 1.272 -0.706 1.00 98.19 92 VAL A O 1
ATOM 660 N N . GLN A 1 93 ? 8.090 2.533 1.126 1.00 94.25 93 GLN A N 1
ATOM 661 C CA . GLN A 1 93 ? 8.455 3.736 0.364 1.00 94.25 93 GLN A CA 1
ATOM 662 C C . GLN A 1 93 ? 9.803 3.586 -0.344 1.00 94.25 93 GLN A C 1
ATOM 664 O O . GLN A 1 93 ? 9.906 3.940 -1.518 1.00 94.25 93 GLN A O 1
ATOM 669 N N . HIS A 1 94 ? 10.824 3.065 0.341 1.00 91.88 94 HIS A N 1
ATOM 670 C CA . HIS A 1 94 ? 12.136 2.821 -0.265 1.00 91.88 94 HIS A CA 1
ATOM 671 C C . HIS A 1 94 ? 12.039 1.817 -1.421 1.00 91.88 94 HIS A C 1
ATOM 673 O O . HIS A 1 94 ? 12.569 2.066 -2.504 1.00 91.88 94 HIS A O 1
ATOM 679 N N . GLU A 1 95 ? 11.305 0.723 -1.223 1.00 96.94 95 GLU A N 1
ATOM 680 C CA . GLU A 1 95 ? 11.042 -0.286 -2.254 1.00 96.94 95 GLU A CA 1
ATOM 681 C C . GLU A 1 95 ? 10.321 0.324 -3.468 1.00 96.94 95 GLU A C 1
ATOM 683 O O . GLU A 1 95 ? 10.742 0.139 -4.610 1.00 96.94 95 GLU A O 1
ATOM 688 N N . LEU A 1 96 ? 9.302 1.159 -3.247 1.00 92.50 96 LEU A N 1
ATOM 689 C CA . LEU A 1 96 ? 8.613 1.877 -4.318 1.00 92.50 96 LEU A CA 1
ATOM 690 C C . LEU A 1 96 ? 9.541 2.852 -5.060 1.00 92.50 96 LEU A C 1
ATOM 692 O O . LEU A 1 96 ? 9.394 3.011 -6.272 1.00 92.50 96 LEU A O 1
ATOM 696 N N . PHE A 1 97 ? 10.501 3.493 -4.388 1.00 86.19 97 PHE A N 1
ATOM 697 C CA . PHE A 1 97 ? 11.527 4.304 -5.058 1.00 86.19 97 PHE A CA 1
ATOM 698 C C . PHE A 1 97 ? 12.458 3.452 -5.929 1.00 86.19 97 PHE A C 1
ATOM 700 O O . PHE A 1 97 ? 12.751 3.847 -7.059 1.00 86.19 97 PHE A O 1
ATOM 707 N N . ASN A 1 98 ? 12.859 2.268 -5.458 1.00 87.81 98 ASN A N 1
ATOM 708 C CA . ASN A 1 98 ? 13.623 1.307 -6.259 1.00 87.81 98 ASN A CA 1
ATOM 709 C C . ASN A 1 98 ? 12.828 0.874 -7.500 1.00 87.81 98 ASN A C 1
ATOM 711 O O . ASN A 1 98 ? 13.360 0.882 -8.610 1.00 87.81 98 ASN A O 1
ATOM 715 N N . LEU A 1 99 ? 11.534 0.579 -7.332 1.00 87.56 99 LEU A N 1
ATOM 716 C CA . LEU A 1 99 ? 10.625 0.259 -8.432 1.00 87.56 99 LEU A CA 1
ATOM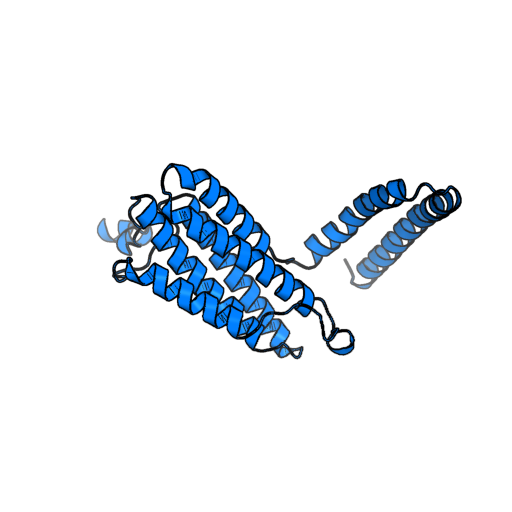 717 C C . LEU A 1 99 ? 10.532 1.412 -9.443 1.00 87.56 99 LEU A C 1
ATOM 719 O O . LEU A 1 99 ? 10.659 1.205 -10.645 1.00 87.56 99 LEU A O 1
ATOM 723 N N . GLY A 1 100 ? 10.347 2.646 -8.974 1.00 84.38 100 GLY A N 1
ATOM 724 C CA . GLY A 1 100 ? 10.306 3.815 -9.853 1.00 84.38 100 GLY A CA 1
ATOM 725 C C . GLY A 1 100 ? 11.612 4.016 -10.627 1.00 84.38 100 GLY A C 1
ATOM 726 O O . GLY A 1 100 ? 11.578 4.318 -11.816 1.00 84.38 100 GLY A O 1
ATOM 727 N N . SER A 1 101 ? 12.753 3.801 -9.967 1.00 83.25 101 SER A N 1
ATOM 728 C CA . SER A 1 101 ? 14.082 3.887 -10.579 1.00 83.25 101 SER A CA 1
ATOM 729 C C . SER A 1 101 ? 14.258 2.873 -11.710 1.00 83.25 101 SER A C 1
ATOM 731 O O . SER A 1 101 ? 14.663 3.252 -12.812 1.00 83.25 101 SER A O 1
ATOM 733 N N . ILE A 1 102 ? 13.915 1.598 -11.477 1.00 84.06 102 ILE A N 1
ATOM 734 C CA . ILE A 1 102 ? 14.078 0.557 -12.499 1.00 84.06 102 ILE A CA 1
ATOM 735 C C . ILE A 1 102 ? 13.114 0.756 -13.675 1.00 84.06 102 ILE A C 1
ATOM 737 O O . ILE A 1 102 ? 13.529 0.615 -14.819 1.00 84.06 102 ILE A O 1
ATOM 741 N N . LEU A 1 103 ? 11.868 1.171 -13.419 1.00 81.94 103 LEU A N 1
ATOM 742 C CA . LEU A 1 103 ? 10.878 1.431 -14.472 1.00 81.94 103 LEU A CA 1
ATOM 743 C C . LEU A 1 103 ? 11.204 2.668 -15.321 1.00 81.94 103 LEU A C 1
ATOM 745 O O . LEU A 1 103 ? 10.763 2.759 -16.460 1.00 81.94 103 LEU A O 1
ATOM 749 N N . ALA A 1 104 ? 11.963 3.623 -14.783 1.00 80.38 104 ALA A N 1
ATOM 750 C CA . ALA A 1 104 ? 12.405 4.807 -15.519 1.00 80.38 104 ALA A CA 1
ATOM 751 C C . ALA A 1 104 ? 13.679 4.568 -16.351 1.00 80.38 104 ALA A C 1
ATOM 753 O O . ALA A 1 104 ? 14.135 5.475 -17.049 1.00 80.38 104 ALA A O 1
ATOM 754 N N . THR A 1 105 ? 14.282 3.379 -16.259 1.00 75.69 105 THR A N 1
ATOM 755 C CA . THR A 1 105 ? 15.554 3.056 -16.910 1.00 75.69 105 THR A CA 1
ATOM 756 C C . THR A 1 105 ? 15.315 2.102 -18.072 1.00 75.69 105 THR A C 1
ATOM 758 O O . THR A 1 105 ? 14.752 1.028 -17.882 1.00 75.69 105 THR A O 1
ATOM 761 N N . THR A 1 106 ? 15.763 2.465 -19.278 1.00 75.31 106 THR A N 1
ATOM 762 C CA . THR A 1 106 ? 15.657 1.556 -20.430 1.00 75.31 106 THR A CA 1
ATOM 763 C C . THR A 1 106 ? 16.537 0.318 -20.214 1.00 75.31 106 THR A C 1
ATOM 765 O O . THR A 1 106 ? 17.592 0.439 -19.579 1.00 75.31 106 THR A O 1
ATOM 768 N N . PRO A 1 107 ? 16.158 -0.866 -20.734 1.00 78.12 107 PRO A N 1
ATOM 769 C CA . PRO A 1 107 ? 16.871 -2.120 -20.476 1.00 78.12 107 PRO A CA 1
ATOM 770 C C . PRO A 1 107 ? 18.383 -2.062 -20.741 1.00 78.12 107 PRO A C 1
ATOM 772 O O . PRO A 1 107 ? 19.167 -2.654 -20.004 1.00 78.12 107 PRO A O 1
ATOM 775 N N . GLU A 1 108 ? 18.808 -1.299 -21.748 1.00 80.31 108 GLU A N 1
ATOM 776 C CA . GLU A 1 108 ? 20.207 -1.156 -22.170 1.00 80.31 108 GLU A CA 1
ATOM 777 C C . GLU A 1 108 ? 21.037 -0.302 -21.201 1.00 80.31 108 GLU A C 1
ATOM 779 O O . GLU A 1 108 ? 22.266 -0.333 -21.235 1.00 80.31 108 GLU A O 1
ATOM 784 N N . ARG A 1 109 ? 20.373 0.489 -20.351 1.00 79.44 109 ARG A N 1
ATOM 785 C CA . ARG A 1 109 ? 20.991 1.433 -19.409 1.00 79.44 109 ARG A CA 1
ATOM 786 C C . ARG A 1 109 ? 20.921 0.967 -17.958 1.00 79.44 109 ARG A C 1
ATOM 788 O O . ARG A 1 109 ? 21.422 1.668 -17.079 1.00 79.44 109 ARG A O 1
ATOM 795 N N . VAL A 1 110 ? 20.322 -0.195 -17.696 1.00 82.75 110 VAL A N 1
ATOM 796 C CA . VAL A 1 110 ? 20.219 -0.748 -16.342 1.00 82.75 110 VAL A CA 1
ATOM 797 C C . VAL A 1 110 ? 21.612 -1.076 -15.811 1.00 82.75 110 VAL A C 1
ATOM 799 O O . VAL A 1 110 ? 22.316 -1.941 -16.333 1.00 82.75 110 VAL A O 1
ATOM 802 N N . HIS A 1 111 ? 22.007 -0.412 -14.726 1.00 86.06 111 HIS A N 1
ATOM 803 C CA . HIS A 1 111 ? 23.282 -0.688 -14.073 1.00 86.06 111 HIS A CA 1
ATOM 804 C C . HIS A 1 111 ? 23.171 -1.964 -13.204 1.00 86.06 111 HIS A C 1
ATOM 806 O O . HIS A 1 111 ? 22.179 -2.125 -12.487 1.00 86.06 111 HIS A O 1
ATOM 812 N N . PRO A 1 112 ? 24.183 -2.858 -13.155 1.00 86.88 112 PRO A N 1
ATOM 813 C CA . PRO A 1 112 ? 24.112 -4.096 -12.363 1.00 86.88 112 PRO A CA 1
ATOM 814 C C . PRO A 1 112 ? 23.784 -3.874 -10.878 1.00 86.88 112 PRO A C 1
ATOM 816 O O . PRO A 1 112 ? 23.000 -4.608 -10.291 1.00 86.88 112 PRO A O 1
ATOM 819 N N . ARG A 1 113 ? 24.336 -2.806 -10.288 1.00 87.81 113 ARG A N 1
ATOM 820 C CA . ARG A 1 113 ? 24.086 -2.387 -8.892 1.00 87.81 113 ARG A CA 1
ATOM 821 C C . ARG A 1 113 ? 22.841 -1.512 -8.689 1.00 87.81 113 ARG A C 1
ATOM 823 O O . ARG A 1 113 ? 22.660 -0.978 -7.601 1.00 87.81 113 ARG A O 1
ATOM 830 N N . GLN A 1 114 ? 22.030 -1.286 -9.721 1.00 85.88 114 GLN A N 1
ATOM 831 C CA . GLN A 1 114 ? 20.816 -0.490 -9.574 1.00 85.88 114 GLN A CA 1
ATOM 832 C C . GLN A 1 114 ? 19.823 -1.223 -8.672 1.00 85.88 114 GLN A C 1
ATOM 834 O O . GLN A 1 114 ? 19.498 -2.392 -8.916 1.00 85.88 114 GLN A O 1
ATOM 839 N N . ALA A 1 115 ? 19.371 -0.520 -7.632 1.00 88.19 115 ALA A N 1
ATOM 840 C CA . ALA A 1 115 ? 18.379 -1.025 -6.701 1.00 88.19 115 ALA A CA 1
ATOM 841 C C . ALA A 1 115 ? 17.075 -1.336 -7.444 1.00 88.19 115 ALA A C 1
ATOM 843 O O . ALA A 1 115 ? 16.646 -0.583 -8.320 1.00 88.19 115 ALA A O 1
ATOM 844 N N . ARG A 1 116 ? 16.470 -2.469 -7.100 1.00 92.19 116 ARG A N 1
ATOM 845 C CA . ARG A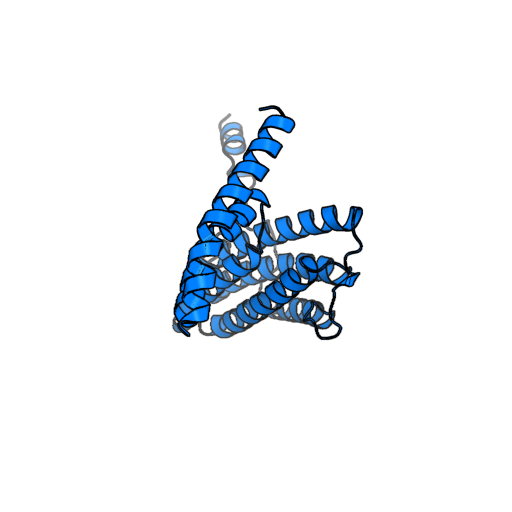 1 116 ? 15.282 -3.017 -7.750 1.00 92.19 116 ARG A CA 1
ATOM 846 C C . ARG A 1 116 ? 14.474 -3.808 -6.734 1.00 92.19 116 ARG A C 1
ATOM 848 O O . ARG A 1 116 ? 15.014 -4.191 -5.700 1.00 92.19 116 ARG A O 1
ATOM 855 N N . ILE A 1 117 ? 13.215 -4.052 -7.063 1.00 95.56 117 ILE A N 1
ATOM 856 C CA . ILE A 1 117 ? 12.390 -5.010 -6.336 1.00 95.56 117 ILE A CA 1
ATOM 857 C C . ILE A 1 117 ? 12.914 -6.426 -6.592 1.00 95.56 117 ILE A C 1
ATOM 859 O O . ILE A 1 117 ? 13.359 -6.752 -7.694 1.00 95.56 117 ILE A O 1
ATOM 863 N N . THR A 1 118 ? 12.848 -7.254 -5.562 1.00 97.19 118 THR A N 1
ATOM 864 C CA . THR A 1 118 ? 13.287 -8.646 -5.533 1.00 97.19 118 THR A CA 1
ATOM 865 C C . THR A 1 118 ? 12.178 -9.551 -4.995 1.00 97.19 118 THR A C 1
ATOM 867 O O . THR A 1 118 ? 11.170 -9.083 -4.467 1.00 97.19 118 THR A O 1
ATOM 870 N N . GLU A 1 119 ? 12.359 -10.868 -5.114 1.00 97.94 119 GLU A N 1
ATOM 871 C CA . GLU A 1 119 ? 11.420 -11.841 -4.534 1.00 97.94 119 GLU A CA 1
ATOM 872 C C . GLU A 1 119 ? 11.336 -11.730 -3.007 1.00 97.94 119 GLU A C 1
ATOM 874 O O . GLU A 1 119 ? 10.281 -11.977 -2.431 1.00 97.94 119 GLU A O 1
ATOM 879 N N . GLU A 1 120 ? 12.422 -11.313 -2.350 1.00 98.31 120 GLU A N 1
ATOM 880 C CA . GLU A 1 120 ? 12.435 -11.125 -0.898 1.00 98.31 120 GLU A CA 1
ATOM 881 C C . GLU A 1 120 ? 11.504 -9.984 -0.472 1.00 98.31 120 GLU A C 1
ATOM 883 O O . GLU A 1 120 ? 10.832 -10.094 0.550 1.00 98.31 120 GLU A O 1
ATOM 888 N N . ASP A 1 121 ? 11.391 -8.925 -1.280 1.00 98.50 121 ASP A N 1
ATOM 889 C CA . ASP A 1 121 ? 10.475 -7.815 -0.996 1.00 98.50 121 ASP A CA 1
ATOM 890 C C . ASP A 1 121 ? 9.010 -8.280 -1.072 1.00 98.50 121 ASP A C 1
ATOM 892 O O . ASP A 1 121 ? 8.184 -7.895 -0.241 1.00 98.50 121 ASP A O 1
ATOM 896 N N . VAL A 1 122 ? 8.693 -9.164 -2.028 1.00 98.75 122 VAL A N 1
ATOM 897 C CA . VAL A 1 122 ? 7.368 -9.796 -2.154 1.00 98.75 122 VAL A CA 1
ATOM 898 C C . VAL A 1 122 ? 7.092 -10.709 -0.959 1.00 98.75 122 VAL A C 1
ATOM 900 O O . VAL A 1 122 ? 6.052 -10.570 -0.316 1.00 98.75 122 VAL A O 1
ATOM 903 N N . ALA A 1 123 ? 8.036 -11.587 -0.614 1.00 98.62 123 ALA A N 1
ATOM 904 C CA . ALA A 1 123 ? 7.914 -12.486 0.531 1.00 98.62 123 ALA A CA 1
ATOM 905 C C . ALA A 1 123 ? 7.774 -11.716 1.855 1.00 98.62 123 ALA A C 1
ATOM 907 O O . ALA A 1 123 ? 7.038 -12.122 2.753 1.00 98.62 123 ALA A O 1
ATOM 908 N N . ALA A 1 124 ? 8.443 -10.571 1.984 1.00 98.56 124 ALA A N 1
ATOM 909 C CA . ALA A 1 124 ? 8.312 -9.711 3.147 1.00 98.56 124 ALA A CA 1
ATOM 910 C C . ALA A 1 124 ? 6.913 -9.084 3.257 1.00 98.56 124 ALA A C 1
ATOM 912 O O . ALA A 1 124 ? 6.384 -9.006 4.362 1.00 98.56 124 ALA A O 1
ATOM 913 N N . LEU A 1 125 ? 6.288 -8.679 2.143 1.00 98.75 125 LEU A N 1
ATOM 914 C CA . LEU A 1 125 ? 4.886 -8.236 2.156 1.00 98.75 125 LEU A CA 1
ATOM 915 C C . LEU A 1 125 ? 3.932 -9.363 2.574 1.00 98.75 125 LEU A C 1
ATOM 917 O O . LEU A 1 125 ? 2.987 -9.109 3.314 1.00 98.75 125 LEU A O 1
ATOM 921 N N . GLU A 1 126 ? 4.179 -10.596 2.132 1.00 98.69 126 GLU A N 1
ATOM 922 C CA . GLU A 1 126 ? 3.372 -11.764 2.517 1.00 98.69 126 GLU A CA 1
ATOM 923 C C . GLU A 1 126 ? 3.456 -12.038 4.021 1.00 98.69 126 GLU A C 1
ATOM 925 O O . GLU A 1 126 ? 2.426 -12.156 4.681 1.00 98.69 126 GLU A O 1
ATOM 930 N N . ARG A 1 127 ? 4.661 -12.001 4.601 1.00 98.62 127 ARG A N 1
ATOM 931 C CA . ARG A 1 127 ? 4.840 -12.136 6.057 1.00 98.62 127 ARG A CA 1
ATOM 932 C C . ARG A 1 127 ? 4.157 -11.015 6.844 1.00 98.62 127 ARG A C 1
ATOM 934 O O . ARG A 1 127 ? 3.581 -11.271 7.901 1.00 98.62 127 ARG A O 1
ATOM 941 N N . ASP A 1 128 ? 4.198 -9.782 6.340 1.00 98.31 128 ASP A N 1
ATOM 942 C CA . ASP A 1 128 ? 3.522 -8.650 6.983 1.00 98.31 128 ASP A CA 1
ATOM 943 C C . ASP A 1 128 ? 1.992 -8.781 6.922 1.00 98.31 128 ASP A C 1
ATOM 945 O O . ASP A 1 128 ? 1.301 -8.417 7.878 1.00 98.31 128 ASP A O 1
ATOM 949 N N . ILE A 1 129 ? 1.460 -9.312 5.816 1.00 98.50 129 ILE A N 1
ATOM 950 C CA . ILE A 1 129 ? 0.037 -9.637 5.659 1.00 98.50 129 ILE A CA 1
ATOM 951 C C . ILE A 1 129 ? -0.377 -10.708 6.667 1.00 98.50 129 ILE A C 1
ATOM 953 O O . ILE A 1 129 ? -1.367 -10.520 7.375 1.00 98.50 129 ILE A O 1
ATOM 957 N N . ASP A 1 130 ? 0.377 -11.803 6.759 1.00 98.12 130 ASP A N 1
ATOM 958 C CA . ASP A 1 130 ? 0.072 -12.916 7.661 1.00 98.12 130 ASP A CA 1
ATOM 959 C C . ASP A 1 130 ? 0.079 -12.467 9.127 1.00 98.12 130 ASP A C 1
ATOM 961 O O . ASP A 1 130 ? -0.847 -12.765 9.884 1.00 98.12 130 ASP A O 1
ATOM 965 N N . SER A 1 131 ? 1.080 -11.669 9.510 1.00 97.25 131 SER A N 1
ATOM 966 C CA . SER A 1 131 ? 1.198 -11.089 10.852 1.00 97.25 131 SER A CA 1
ATOM 967 C C . SER A 1 131 ? 0.001 -10.203 11.211 1.00 97.25 131 SER A C 1
ATOM 969 O O . SER A 1 131 ? -0.570 -10.326 12.296 1.00 97.25 131 SER A O 1
ATOM 971 N N . ALA A 1 132 ? -0.430 -9.335 10.292 1.00 97.25 132 ALA A N 1
ATOM 972 C CA . ALA A 1 132 ? -1.584 -8.474 10.522 1.00 97.25 132 ALA A CA 1
ATOM 973 C C . ALA A 1 132 ? -2.902 -9.268 10.557 1.00 97.25 132 ALA A C 1
ATOM 975 O O . ALA A 1 132 ? -3.748 -8.996 11.407 1.00 97.25 132 ALA A O 1
ATOM 976 N N . ASN A 1 133 ? -3.067 -10.273 9.691 1.00 97.06 133 ASN A N 1
ATOM 977 C CA . ASN A 1 133 ? -4.259 -11.124 9.654 1.00 97.06 133 ASN A CA 1
ATOM 978 C C . ASN A 1 133 ? -4.440 -11.981 10.911 1.00 97.06 133 ASN A C 1
ATOM 980 O O . ASN A 1 133 ? -5.578 -12.284 11.259 1.00 97.06 133 ASN A O 1
ATOM 984 N N . ALA A 1 134 ? -3.361 -12.337 11.613 1.00 96.50 134 ALA A N 1
ATOM 985 C CA . ALA A 1 134 ? -3.419 -13.183 12.808 1.00 96.50 134 ALA A CA 1
ATOM 986 C C . ALA A 1 134 ? -4.320 -12.630 13.931 1.00 96.50 134 ALA A C 1
ATOM 988 O O . ALA A 1 134 ? -4.777 -13.391 14.781 1.00 96.50 134 ALA A O 1
ATOM 989 N N . VAL A 1 135 ? -4.580 -11.318 13.939 1.00 93.44 135 VAL A N 1
ATOM 990 C CA . VAL A 1 135 ? -5.423 -10.641 14.941 1.00 93.44 135 VAL A CA 1
ATOM 991 C C . VAL A 1 135 ? -6.727 -10.082 14.366 1.00 93.44 135 VAL A C 1
ATOM 993 O O . VAL A 1 135 ? -7.486 -9.442 15.090 1.00 93.44 135 VAL A O 1
ATOM 996 N N . LEU A 1 136 ? -6.984 -10.274 13.069 1.00 95.44 136 LEU A N 1
ATOM 997 C CA . LEU A 1 136 ? -8.185 -9.771 12.407 1.00 95.44 136 LEU A CA 1
ATOM 998 C C . LEU A 1 136 ? -9.307 -10.801 12.443 1.00 95.44 136 LEU A C 1
ATOM 1000 O O . LEU A 1 136 ? -9.100 -11.986 12.186 1.00 95.44 136 LEU A O 1
ATOM 1004 N N . GLU A 1 137 ? -10.533 -10.331 12.663 1.00 91.50 137 GLU A N 1
ATOM 1005 C CA . GLU A 1 137 ? -11.699 -11.181 12.459 1.00 91.50 137 GLU A CA 1
ATOM 1006 C C . GLU A 1 137 ? -11.875 -11.524 10.964 1.00 91.50 137 GLU A C 1
ATOM 1008 O O . GLU A 1 137 ? -11.644 -10.668 10.090 1.00 91.50 137 GLU A O 1
ATOM 1013 N N . PRO A 1 138 ? -12.319 -12.756 10.642 1.00 90.88 138 PRO A N 1
ATOM 1014 C CA . PRO A 1 138 ? -12.647 -13.141 9.275 1.00 90.88 138 PRO A CA 1
ATOM 1015 C C . PRO A 1 138 ? -13.702 -12.217 8.656 1.00 90.88 138 PRO A C 1
ATOM 1017 O O . PRO A 1 138 ? -14.707 -11.887 9.289 1.00 90.88 138 PRO A O 1
ATOM 1020 N N . LEU A 1 139 ? -13.503 -11.834 7.393 1.00 87.44 139 LEU A N 1
ATOM 1021 C CA . LEU A 1 139 ? -14.454 -10.994 6.663 1.00 87.44 139 LEU A CA 1
ATOM 1022 C C . LEU A 1 139 ? -15.784 -11.721 6.446 1.00 87.44 139 LEU A C 1
ATOM 1024 O O . LEU A 1 139 ? -15.821 -12.809 5.876 1.00 87.44 139 LEU A O 1
ATOM 1028 N N . ARG A 1 140 ? -16.881 -11.074 6.853 1.00 83.69 140 ARG A N 1
ATOM 1029 C CA . ARG A 1 140 ? -18.261 -11.549 6.628 1.00 83.69 140 ARG A CA 1
ATOM 1030 C C . ARG A 1 140 ? -19.032 -10.720 5.597 1.00 83.69 140 ARG A C 1
ATOM 1032 O O . ARG A 1 140 ? -20.070 -11.157 5.117 1.00 83.69 140 ARG A O 1
ATOM 1039 N N . SER A 1 141 ? -18.534 -9.529 5.269 1.00 88.50 141 SER A N 1
ATOM 1040 C CA . SER A 1 141 ? -19.066 -8.622 4.245 1.00 88.50 141 SER A CA 1
ATOM 1041 C C . SER A 1 141 ? -17.914 -7.813 3.639 1.00 88.50 141 SER A C 1
ATOM 1043 O O . SER A 1 141 ? -16.784 -7.862 4.132 1.00 88.50 141 SER A O 1
ATOM 1045 N N . PHE A 1 142 ? -18.191 -7.053 2.580 1.00 88.81 142 PHE A N 1
ATOM 1046 C CA . PHE A 1 142 ? -17.250 -6.054 2.084 1.00 88.81 142 PHE A CA 1
ATOM 1047 C C . PHE A 1 142 ? -17.056 -4.942 3.121 1.00 88.81 142 PHE A C 1
ATOM 1049 O O . PHE A 1 142 ? -18.007 -4.516 3.772 1.00 88.81 142 PHE A O 1
ATOM 1056 N N . VAL A 1 143 ? -15.824 -4.452 3.243 1.00 91.88 143 VAL A N 1
ATOM 1057 C CA . VAL A 1 143 ? -15.483 -3.311 4.101 1.00 91.88 143 VAL A CA 1
ATOM 1058 C C . VAL A 1 143 ? -15.457 -2.051 3.247 1.00 91.88 143 VAL A C 1
ATOM 1060 O O . VAL A 1 143 ? -14.775 -1.993 2.219 1.00 91.88 143 VAL A O 1
ATOM 1063 N N . LEU A 1 144 ? -16.210 -1.041 3.669 1.00 91.50 144 LEU A N 1
ATOM 1064 C CA . LEU A 1 144 ? -16.152 0.292 3.093 1.00 91.50 144 LEU A CA 1
ATOM 1065 C C . LEU A 1 144 ? -14.882 1.006 3.575 1.00 91.50 144 LEU A C 1
ATOM 1067 O O . LEU A 1 144 ? -14.526 0.884 4.749 1.00 91.50 144 LEU A O 1
ATOM 1071 N N . PRO A 1 145 ? -14.204 1.784 2.710 1.00 92.38 145 PRO A N 1
ATOM 1072 C CA . PRO A 1 145 ? -13.081 2.611 3.131 1.00 92.38 145 PRO A CA 1
ATOM 1073 C C . PRO A 1 145 ? -13.502 3.610 4.213 1.00 92.38 145 PRO A C 1
ATOM 1075 O O . PRO A 1 145 ? -14.148 4.614 3.921 1.00 92.38 145 PRO A O 1
ATOM 1078 N N . GLY A 1 146 ? -13.157 3.324 5.467 1.00 90.19 146 GLY A N 1
ATOM 1079 C CA . GLY A 1 146 ? -13.674 4.068 6.609 1.00 90.19 146 GLY A CA 1
ATOM 1080 C C . GLY A 1 146 ? -13.144 3.576 7.954 1.00 90.19 146 GLY A C 1
ATOM 1081 O O . GLY A 1 146 ? -12.184 2.800 8.036 1.00 90.19 146 GLY A O 1
ATOM 1082 N N . GLY A 1 147 ? -13.782 4.057 9.020 1.00 92.12 147 GLY A N 1
ATOM 1083 C CA . GLY A 1 147 ? -13.329 3.885 10.396 1.00 92.12 147 GLY A CA 1
ATOM 1084 C C . GLY A 1 147 ? -12.404 5.034 10.785 1.00 92.12 147 GLY A C 1
ATOM 1085 O O . GLY A 1 147 ? -12.869 6.130 11.085 1.00 92.12 147 GLY A O 1
ATOM 1086 N N . SER A 1 148 ? -11.096 4.797 10.775 1.00 96.06 148 SER A N 1
ATOM 1087 C CA . SER A 1 148 ? -10.086 5.801 11.124 1.00 96.06 148 SER A CA 1
ATOM 1088 C C . SER A 1 148 ? -9.534 6.550 9.907 1.00 96.06 148 SER A C 1
ATOM 1090 O O . SER A 1 148 ? -9.538 6.047 8.781 1.00 96.06 148 SER A O 1
ATOM 1092 N N . ARG A 1 149 ? -8.966 7.743 10.143 1.00 96.25 149 ARG A N 1
ATOM 1093 C CA . ARG A 1 149 ? -8.227 8.503 9.120 1.00 96.25 149 ARG A CA 1
ATOM 1094 C C . ARG A 1 149 ? -7.110 7.665 8.484 1.00 96.25 149 ARG A C 1
ATOM 1096 O O . ARG A 1 149 ? -7.007 7.626 7.262 1.00 96.25 149 ARG A O 1
ATOM 1103 N N . LEU A 1 150 ? -6.334 6.953 9.304 1.00 97.06 150 LEU A N 1
ATOM 1104 C CA . LEU A 1 150 ? -5.253 6.084 8.835 1.00 97.06 150 LEU A CA 1
ATOM 1105 C C . LEU A 1 150 ? -5.775 4.949 7.936 1.00 97.06 150 LEU A C 1
ATOM 1107 O O . LEU A 1 150 ? -5.199 4.686 6.883 1.00 97.06 150 LEU A O 1
ATOM 1111 N N . SER A 1 151 ? -6.895 4.314 8.301 1.00 97.19 151 SER A N 1
ATOM 1112 C CA . SER A 1 151 ? -7.546 3.298 7.458 1.00 97.19 151 SER A CA 1
ATOM 1113 C C . SER A 1 151 ? -7.940 3.859 6.086 1.00 97.19 151 SER A C 1
ATOM 1115 O O . SER A 1 151 ? -7.649 3.252 5.051 1.00 97.19 151 SER A O 1
ATOM 1117 N N . VAL A 1 152 ? -8.544 5.052 6.050 1.00 96.69 152 VAL A N 1
ATOM 1118 C CA . VAL A 1 152 ? -8.922 5.720 4.794 1.00 96.69 152 VAL A CA 1
ATOM 1119 C C . VAL A 1 152 ? -7.693 6.027 3.938 1.00 96.69 152 VAL A C 1
ATOM 1121 O O . VAL A 1 152 ? -7.693 5.736 2.742 1.00 96.69 152 VAL A O 1
ATOM 1124 N N . GLU A 1 153 ? -6.625 6.557 4.532 1.00 96.56 153 GLU A N 1
ATOM 1125 C CA . GLU A 1 153 ? -5.367 6.835 3.831 1.00 96.56 153 GLU A CA 1
ATOM 1126 C C . GLU A 1 153 ? -4.750 5.562 3.232 1.00 96.56 153 GLU A C 1
ATOM 1128 O O . GLU A 1 153 ? -4.332 5.565 2.071 1.00 96.56 153 GLU A O 1
ATOM 1133 N N . LEU A 1 154 ? -4.770 4.441 3.958 1.00 98.00 154 LEU A N 1
ATOM 1134 C CA . LEU A 1 154 ? -4.309 3.141 3.458 1.00 98.00 154 LEU A CA 1
ATOM 1135 C C . LEU A 1 154 ? -5.191 2.613 2.313 1.00 98.00 154 LEU A C 1
ATOM 1137 O O . LEU A 1 154 ? -4.679 2.099 1.314 1.00 98.00 154 LEU A O 1
ATOM 1141 N N . HIS A 1 155 ? -6.509 2.822 2.367 1.00 97.31 155 HIS A N 1
ATOM 1142 C CA . HIS A 1 155 ? -7.390 2.521 1.237 1.00 97.31 155 HIS A CA 1
ATOM 1143 C C . HIS A 1 155 ? -7.133 3.422 0.019 1.00 97.31 155 HIS A C 1
ATOM 1145 O O . HIS A 1 155 ? -7.193 2.936 -1.117 1.00 97.31 155 HIS A O 1
ATOM 1151 N N . ILE A 1 156 ? -6.804 4.701 0.219 1.00 95.19 156 ILE A N 1
ATOM 1152 C CA . ILE A 1 156 ? -6.369 5.592 -0.866 1.00 95.19 156 ILE A CA 1
ATOM 1153 C C . ILE A 1 156 ? -5.085 5.037 -1.486 1.00 95.19 156 ILE A C 1
ATOM 1155 O O . ILE A 1 156 ? -5.059 4.797 -2.696 1.00 95.19 156 ILE A O 1
ATOM 1159 N N . CYS A 1 157 ? -4.071 4.723 -0.671 1.00 95.56 157 CYS A N 1
ATOM 1160 C CA . CYS A 1 157 ? -2.831 4.089 -1.128 1.00 95.56 157 CYS A CA 1
ATOM 1161 C C . CYS A 1 157 ? -3.127 2.849 -1.976 1.00 95.56 157 CYS A C 1
ATOM 1163 O O . CYS A 1 157 ? -2.585 2.705 -3.071 1.00 95.56 157 CYS A O 1
ATOM 1165 N N . ARG A 1 158 ? -4.042 1.986 -1.515 1.00 97.50 158 ARG A N 1
ATOM 1166 C CA . ARG A 1 158 ? -4.452 0.771 -2.226 1.00 97.50 158 ARG A CA 1
ATOM 1167 C C . ARG A 1 158 ? -5.017 1.078 -3.608 1.00 97.50 158 ARG A C 1
ATOM 1169 O O . ARG A 1 158 ? -4.621 0.447 -4.583 1.00 97.50 158 ARG A O 1
ATOM 1176 N N . THR A 1 159 ? -5.937 2.035 -3.731 1.00 94.69 159 THR A N 1
ATOM 1177 C CA . THR A 1 159 ? -6.542 2.363 -5.039 1.00 94.69 159 THR A CA 1
ATOM 1178 C C . THR A 1 159 ? -5.518 2.930 -6.023 1.00 94.69 159 THR A C 1
ATOM 1180 O O . THR A 1 159 ? -5.535 2.574 -7.206 1.00 94.69 159 THR A O 1
ATOM 1183 N N . VAL A 1 160 ? -4.581 3.744 -5.532 1.00 91.88 160 VAL A N 1
ATOM 1184 C CA . VAL A 1 160 ? -3.469 4.285 -6.322 1.00 91.88 160 VAL A CA 1
ATOM 1185 C C . VAL A 1 160 ? -2.482 3.181 -6.708 1.00 91.88 160 VAL A C 1
ATOM 1187 O O . VAL A 1 160 ? -2.049 3.143 -7.859 1.00 91.88 160 VAL A O 1
ATOM 1190 N N . CYS A 1 161 ? -2.190 2.241 -5.806 1.00 94.94 161 CYS A N 1
ATOM 1191 C CA . CYS A 1 161 ? -1.353 1.069 -6.068 1.00 94.94 161 CYS A CA 1
ATOM 1192 C C . CYS A 1 161 ? -1.957 0.192 -7.172 1.00 94.94 161 CYS A C 1
ATOM 1194 O O . CYS A 1 161 ? -1.295 -0.084 -8.168 1.00 94.94 161 CYS A O 1
ATOM 1196 N N . ARG A 1 162 ? -3.258 -0.116 -7.096 1.00 95.62 162 ARG A N 1
ATOM 1197 C CA . ARG A 1 162 ? -3.967 -0.859 -8.155 1.00 95.62 162 ARG A CA 1
ATOM 1198 C C . ARG A 1 162 ? -4.001 -0.108 -9.485 1.00 95.62 162 ARG A C 1
ATOM 1200 O O . ARG A 1 162 ? -4.038 -0.724 -10.547 1.00 95.62 162 ARG A O 1
ATOM 1207 N N . ARG A 1 163 ? -4.026 1.230 -9.466 1.00 92.44 163 ARG A N 1
ATOM 1208 C CA . ARG A 1 163 ? -3.891 2.033 -10.693 1.00 92.44 163 ARG A CA 1
ATOM 1209 C C . ARG A 1 163 ? -2.490 1.890 -11.287 1.00 92.44 163 ARG A C 1
ATOM 1211 O O . ARG A 1 163 ? -2.391 1.679 -12.490 1.00 92.44 163 ARG A O 1
ATOM 1218 N N . ALA A 1 164 ? -1.447 1.962 -10.462 1.00 88.00 164 ALA A N 1
ATOM 1219 C CA . ALA A 1 164 ? -0.069 1.735 -10.894 1.00 88.00 164 ALA A CA 1
ATOM 1220 C C . ALA A 1 164 ? 0.124 0.318 -11.460 1.00 88.00 164 ALA A C 1
ATOM 1222 O O . ALA A 1 164 ? 0.698 0.175 -12.532 1.00 88.00 164 ALA A O 1
ATOM 1223 N N . GLU A 1 165 ? -0.441 -0.705 -10.812 1.00 94.00 165 GLU A N 1
ATOM 1224 C CA . GLU A 1 165 ? -0.458 -2.092 -11.296 1.00 94.00 165 GLU A CA 1
ATOM 1225 C C . GLU A 1 165 ? -1.063 -2.185 -12.705 1.00 94.00 165 GLU A C 1
ATOM 1227 O O . GLU A 1 165 ? -0.432 -2.721 -13.610 1.00 94.00 165 GLU A O 1
ATOM 1232 N N . ARG A 1 166 ? -2.249 -1.600 -12.940 1.00 94.19 166 ARG A N 1
ATOM 1233 C CA . ARG A 1 166 ? -2.892 -1.609 -14.270 1.00 94.19 166 ARG A CA 1
ATOM 1234 C C . ARG A 1 166 ? -2.058 -0.913 -15.344 1.00 94.19 166 ARG A C 1
ATOM 1236 O O . ARG A 1 166 ? -2.000 -1.404 -16.469 1.00 94.19 166 ARG A O 1
ATOM 1243 N N . LEU A 1 167 ? -1.429 0.214 -15.007 1.00 88.50 167 LEU A N 1
ATOM 1244 C CA . LEU A 1 167 ? -0.525 0.916 -15.921 1.00 88.50 167 LEU A CA 1
ATOM 1245 C C . LEU A 1 167 ? 0.700 0.054 -16.243 1.00 88.50 167 LEU A C 1
ATOM 1247 O O . LEU A 1 167 ? 1.082 -0.044 -17.405 1.00 88.50 167 LEU A O 1
ATOM 1251 N N . LEU A 1 168 ? 1.262 -0.625 -15.241 1.00 87.62 168 LEU A N 1
ATOM 1252 C CA . LEU A 1 168 ? 2.408 -1.503 -15.434 1.00 87.62 168 LEU A CA 1
ATOM 1253 C C . LEU A 1 168 ? 2.051 -2.739 -16.268 1.00 87.62 168 LEU A C 1
ATOM 1255 O O . LEU A 1 168 ? 2.820 -3.122 -17.141 1.00 87.62 168 LEU A O 1
ATOM 1259 N N . VAL A 1 169 ? 0.862 -3.321 -16.075 1.00 92.44 169 VAL A N 1
ATOM 1260 C CA . VAL A 1 169 ? 0.341 -4.402 -16.931 1.00 92.44 169 VAL A CA 1
ATOM 1261 C C . VAL A 1 169 ? 0.192 -3.929 -18.377 1.00 92.44 169 VAL A C 1
ATOM 1263 O O . VAL A 1 169 ? 0.532 -4.666 -19.299 1.00 92.44 169 VAL A O 1
ATOM 1266 N N . ALA A 1 170 ? -0.314 -2.712 -18.597 1.00 88.81 170 ALA A N 1
ATOM 1267 C CA . ALA A 1 170 ? -0.447 -2.152 -19.939 1.00 88.81 170 ALA A CA 1
ATOM 1268 C C . ALA A 1 170 ? 0.920 -1.905 -20.600 1.00 88.81 170 ALA A C 1
ATOM 1270 O O . ALA A 1 170 ? 1.082 -2.207 -21.783 1.00 88.81 170 ALA A O 1
ATOM 1271 N N . ALA A 1 171 ? 1.903 -1.419 -19.837 1.00 85.06 171 ALA A N 1
ATOM 1272 C CA . ALA A 1 171 ? 3.279 -1.248 -20.298 1.00 85.06 171 ALA A CA 1
ATOM 1273 C C . ALA A 1 171 ? 3.950 -2.596 -20.610 1.00 85.06 171 ALA A C 1
ATOM 1275 O O . ALA A 1 171 ? 4.590 -2.737 -21.647 1.00 85.06 171 ALA A O 1
ATOM 1276 N N . ALA A 1 172 ? 3.720 -3.626 -19.789 1.00 88.50 172 ALA A N 1
ATOM 1277 C CA . ALA A 1 172 ? 4.308 -4.959 -19.961 1.00 88.50 172 ALA A CA 1
ATOM 1278 C C . ALA A 1 172 ? 3.847 -5.685 -21.241 1.00 88.50 172 ALA A C 1
ATOM 1280 O O . ALA A 1 172 ? 4.425 -6.698 -21.625 1.00 88.50 172 ALA A O 1
ATOM 1281 N N . ARG A 1 173 ? 2.799 -5.184 -21.912 1.00 91.12 173 ARG A N 1
ATOM 1282 C CA . ARG A 1 173 ? 2.375 -5.664 -23.240 1.00 91.12 173 ARG A CA 1
ATOM 1283 C C . ARG A 1 173 ? 3.238 -5.122 -24.378 1.00 91.12 173 ARG A C 1
ATOM 1285 O O . ARG A 1 173 ? 3.206 -5.683 -25.466 1.00 91.12 173 ARG A O 1
ATOM 1292 N N . GLN A 1 174 ? 3.936 -4.016 -24.143 1.00 87.81 174 GLN A N 1
ATOM 1293 C CA . GLN A 1 174 ? 4.730 -3.292 -25.138 1.00 87.81 174 GLN A CA 1
ATOM 1294 C C . GLN A 1 174 ? 6.230 -3.410 -24.851 1.00 87.81 174 GLN A C 1
ATOM 1296 O O . GLN A 1 174 ? 7.034 -3.434 -25.776 1.00 87.81 174 GLN A O 1
ATOM 1301 N N . GLU A 1 175 ? 6.601 -3.533 -23.577 1.00 84.44 175 GLU A N 1
ATOM 1302 C CA . GLU A 1 175 ? 7.983 -3.553 -23.111 1.00 84.44 175 GLU A CA 1
ATOM 1303 C C . GLU A 1 175 ? 8.248 -4.755 -22.202 1.00 84.44 175 GLU A C 1
ATOM 1305 O O . GLU A 1 175 ? 7.361 -5.257 -21.506 1.00 84.44 175 GLU A O 1
ATOM 1310 N N . ARG A 1 176 ? 9.504 -5.213 -22.169 1.00 87.25 176 ARG A N 1
ATOM 1311 C CA . ARG A 1 176 ? 9.918 -6.287 -21.265 1.00 87.25 176 ARG A CA 1
ATOM 1312 C C . ARG A 1 176 ? 10.048 -5.741 -19.844 1.00 87.25 176 ARG A C 1
ATOM 1314 O O . ARG A 1 176 ? 11.046 -5.114 -19.505 1.00 87.25 176 ARG A O 1
ATOM 1321 N N . ILE A 1 177 ? 9.063 -6.047 -19.008 1.00 88.06 177 ILE A N 1
ATOM 1322 C CA . ILE A 1 177 ? 9.059 -5.719 -17.579 1.00 88.06 177 ILE A CA 1
ATOM 1323 C C . ILE A 1 177 ? 9.311 -6.987 -16.766 1.00 88.06 177 ILE A C 1
ATOM 1325 O O . ILE A 1 177 ? 8.748 -8.042 -17.056 1.00 88.06 177 ILE A O 1
ATOM 1329 N N . ASP A 1 178 ? 10.154 -6.878 -15.739 1.00 92.50 178 ASP A N 1
ATOM 1330 C CA . ASP A 1 178 ? 10.385 -7.975 -14.799 1.00 92.50 178 ASP A CA 1
ATOM 1331 C C . ASP A 1 178 ? 9.073 -8.343 -14.068 1.00 92.50 178 ASP A C 1
ATOM 1333 O O . ASP A 1 178 ? 8.477 -7.469 -13.420 1.00 92.50 178 ASP A O 1
ATOM 1337 N N . PRO A 1 179 ? 8.606 -9.607 -14.142 1.00 96.44 179 PRO A N 1
ATOM 1338 C CA . PRO A 1 179 ? 7.385 -10.055 -13.476 1.00 96.44 179 PRO A CA 1
ATOM 1339 C C . PRO A 1 179 ? 7.352 -9.796 -11.965 1.00 96.44 179 PRO A C 1
ATOM 1341 O O . PRO A 1 179 ? 6.261 -9.638 -11.409 1.00 96.44 179 PRO A O 1
ATOM 1344 N N . VAL A 1 180 ? 8.511 -9.710 -11.299 1.00 97.69 180 VAL A N 1
ATOM 1345 C CA . VAL A 1 180 ? 8.580 -9.415 -9.858 1.00 97.69 180 VAL A CA 1
ATOM 1346 C C . VAL A 1 180 ? 7.945 -8.069 -9.515 1.00 97.69 180 VAL A C 1
ATOM 1348 O O . VAL A 1 180 ? 7.257 -7.950 -8.504 1.00 97.69 180 VAL A O 1
ATOM 1351 N N . ASN A 1 181 ? 8.062 -7.080 -10.405 1.00 95.00 181 ASN A N 1
ATOM 1352 C CA . ASN A 1 181 ? 7.497 -5.746 -10.208 1.00 95.00 181 ASN A CA 1
ATOM 1353 C C . ASN A 1 181 ? 5.960 -5.773 -10.193 1.00 95.00 181 ASN A C 1
ATOM 1355 O O . ASN A 1 181 ? 5.324 -5.078 -9.400 1.00 95.00 181 ASN A O 1
ATOM 1359 N N . LEU A 1 182 ? 5.359 -6.596 -11.060 1.00 96.25 182 LEU A N 1
ATOM 1360 C CA . LEU A 1 182 ? 3.909 -6.788 -11.114 1.00 96.25 182 LEU A CA 1
ATOM 1361 C C . LEU A 1 182 ? 3.405 -7.524 -9.871 1.00 96.25 182 LEU A C 1
ATOM 1363 O O . LEU A 1 182 ? 2.432 -7.082 -9.261 1.00 96.25 182 LEU A O 1
ATOM 1367 N N . ARG A 1 183 ? 4.089 -8.602 -9.461 1.00 98.31 183 ARG A N 1
ATOM 1368 C CA . ARG A 1 183 ? 3.742 -9.345 -8.238 1.00 98.31 183 ARG A CA 1
ATOM 1369 C C . ARG A 1 183 ? 3.857 -8.476 -6.991 1.00 98.31 183 ARG A C 1
ATOM 1371 O O . ARG A 1 183 ? 2.973 -8.523 -6.144 1.00 98.31 183 ARG A O 1
ATOM 1378 N N . TYR A 1 184 ? 4.891 -7.643 -6.909 1.00 98.56 184 TYR A N 1
ATOM 1379 C CA . TYR A 1 184 ? 5.067 -6.716 -5.798 1.00 98.56 184 TYR A CA 1
ATOM 1380 C C . TYR A 1 184 ? 3.919 -5.706 -5.703 1.00 98.56 184 TYR A C 1
ATOM 1382 O O . TYR A 1 184 ? 3.335 -5.562 -4.635 1.00 98.56 184 TYR A O 1
ATOM 1390 N N . LEU A 1 185 ? 3.528 -5.048 -6.804 1.00 97.75 185 LEU A N 1
ATOM 1391 C CA . LEU A 1 185 ? 2.388 -4.118 -6.785 1.00 97.75 185 LEU A CA 1
ATOM 1392 C C . LEU A 1 185 ? 1.064 -4.818 -6.458 1.00 97.75 185 LEU A C 1
ATOM 1394 O O . LEU A 1 185 ? 0.248 -4.273 -5.713 1.00 97.75 185 LEU A O 1
ATOM 1398 N N . ASN A 1 186 ? 0.860 -6.025 -6.986 1.00 98.25 186 ASN A N 1
ATOM 1399 C CA . ASN A 1 186 ? -0.311 -6.837 -6.678 1.00 98.25 186 ASN A CA 1
ATOM 1400 C C . ASN A 1 186 ? -0.401 -7.113 -5.169 1.00 98.25 186 ASN A C 1
ATOM 1402 O O . ASN A 1 186 ? -1.382 -6.724 -4.526 1.00 98.25 186 ASN A O 1
ATOM 1406 N N . ARG A 1 187 ? 0.676 -7.664 -4.595 1.00 98.69 187 ARG A N 1
ATOM 1407 C CA . ARG A 1 187 ? 0.761 -8.016 -3.177 1.00 98.69 187 ARG A CA 1
ATOM 1408 C C . ARG A 1 187 ? 0.730 -6.798 -2.260 1.00 98.69 187 ARG A C 1
ATOM 1410 O O . ARG A 1 187 ? 0.088 -6.835 -1.215 1.00 98.69 187 ARG A O 1
ATOM 1417 N N . LEU A 1 188 ? 1.348 -5.687 -2.659 1.00 98.69 188 LEU A N 1
ATOM 1418 C CA . LEU A 1 188 ? 1.281 -4.430 -1.916 1.00 98.69 188 LEU A CA 1
ATOM 1419 C C . LEU A 1 188 ? -0.163 -3.921 -1.826 1.00 98.69 188 LEU A C 1
ATOM 1421 O O . LEU A 1 188 ? -0.566 -3.384 -0.795 1.00 98.69 188 LEU A O 1
ATOM 1425 N N . SER A 1 189 ? -0.971 -4.107 -2.873 1.00 98.44 189 SER A N 1
ATOM 1426 C CA . SER A 1 189 ? -2.382 -3.722 -2.823 1.00 98.44 189 SER A CA 1
ATOM 1427 C C . SER A 1 189 ? -3.192 -4.560 -1.820 1.00 98.44 189 SER A C 1
ATOM 1429 O O . SER A 1 189 ? -4.082 -4.011 -1.164 1.00 98.44 189 SER A O 1
ATOM 1431 N N . ASP A 1 190 ? -2.841 -5.834 -1.631 1.00 98.38 190 ASP A N 1
ATOM 1432 C CA . ASP A 1 190 ? -3.416 -6.683 -0.581 1.00 98.38 190 ASP A CA 1
ATOM 1433 C C . ASP A 1 190 ? -2.948 -6.232 0.807 1.00 98.38 190 ASP A C 1
ATOM 1435 O O . ASP A 1 190 ? -3.766 -6.044 1.707 1.00 98.38 190 ASP A O 1
ATOM 1439 N N . ALA A 1 191 ? -1.647 -5.969 0.968 1.00 98.69 191 ALA A N 1
ATOM 1440 C CA . ALA A 1 191 ? -1.066 -5.501 2.225 1.00 98.69 191 ALA A CA 1
ATOM 1441 C C . ALA A 1 191 ? -1.718 -4.199 2.704 1.00 98.69 191 ALA A C 1
ATOM 1443 O O . ALA A 1 191 ? -2.137 -4.097 3.852 1.00 98.69 191 ALA A O 1
ATOM 1444 N N . LEU A 1 192 ? -1.915 -3.232 1.804 1.00 98.62 192 LEU A N 1
ATOM 1445 C CA . LEU A 1 192 ? -2.584 -1.965 2.115 1.00 98.62 192 LEU A CA 1
ATOM 1446 C C . LEU A 1 192 ? -4.047 -2.151 2.552 1.00 98.62 192 LEU A C 1
ATOM 1448 O O . LEU A 1 192 ? -4.544 -1.365 3.356 1.00 98.62 192 LEU A O 1
ATOM 1452 N N . PHE A 1 193 ? -4.741 -3.174 2.043 1.00 98.12 193 PHE A N 1
ATOM 1453 C CA . PHE A 1 193 ? -6.086 -3.529 2.505 1.00 98.12 193 PHE A CA 1
ATOM 1454 C C . PHE A 1 193 ? -6.064 -4.172 3.896 1.00 98.12 193 PHE A C 1
ATOM 1456 O O . PHE A 1 193 ? -6.864 -3.819 4.756 1.00 98.12 193 PHE A O 1
ATOM 1463 N N . VAL A 1 194 ? -5.140 -5.099 4.139 1.00 98.19 194 VAL A N 1
ATOM 1464 C CA . VAL A 1 194 ? -5.024 -5.774 5.438 1.00 98.19 194 VAL A CA 1
ATOM 1465 C C . VAL A 1 194 ? -4.590 -4.787 6.524 1.00 98.19 194 VAL A C 1
ATOM 1467 O O . VAL A 1 194 ? -5.170 -4.762 7.609 1.00 98.19 194 VAL A O 1
ATOM 1470 N N . TRP A 1 195 ? -3.636 -3.904 6.226 1.00 98.50 195 TRP A N 1
ATOM 1471 C CA . TRP A 1 195 ? -3.188 -2.875 7.160 1.00 98.50 195 TRP A CA 1
ATOM 1472 C C . TRP A 1 195 ? -4.264 -1.830 7.462 1.00 98.50 195 TRP A C 1
ATOM 1474 O O . TRP A 1 195 ? -4.272 -1.314 8.577 1.00 98.50 195 TRP A O 1
ATOM 1484 N N . SER A 1 196 ? -5.187 -1.522 6.537 1.00 97.94 196 SER A N 1
ATOM 1485 C CA . SER A 1 196 ? -6.285 -0.585 6.835 1.00 97.94 196 SER A CA 1
ATOM 1486 C C . SER A 1 196 ? -7.234 -1.149 7.895 1.00 97.94 196 SER A C 1
ATOM 1488 O O . SER A 1 196 ? -7.576 -0.455 8.855 1.00 97.94 196 SER A O 1
ATOM 1490 N N . ARG A 1 197 ? -7.571 -2.439 7.782 1.00 97.50 197 ARG A N 1
ATOM 1491 C CA . ARG A 1 197 ? -8.341 -3.190 8.786 1.00 97.50 197 ARG A CA 1
ATOM 1492 C C . ARG A 1 197 ? -7.601 -3.274 10.116 1.00 97.50 197 ARG A C 1
ATOM 1494 O O . ARG A 1 197 ? -8.142 -2.930 11.165 1.00 97.50 197 ARG A O 1
ATOM 1501 N N . TRP A 1 198 ? -6.330 -3.663 10.066 1.00 97.81 198 TRP A N 1
ATOM 1502 C CA . TRP A 1 198 ? -5.494 -3.793 11.256 1.00 97.81 198 TRP A CA 1
ATOM 1503 C C . TRP A 1 198 ? -5.333 -2.464 12.000 1.00 97.81 198 TRP A C 1
ATOM 1505 O O . TRP A 1 198 ? -5.445 -2.436 13.222 1.00 97.81 198 TRP A O 1
ATOM 1515 N N . ALA A 1 199 ? -5.165 -1.349 11.283 1.00 97.69 199 ALA A N 1
ATOM 1516 C CA . ALA A 1 199 ? -5.092 -0.019 11.882 1.00 97.69 199 ALA A CA 1
ATOM 1517 C C . ALA A 1 199 ? -6.369 0.341 12.656 1.00 97.69 199 ALA A C 1
ATOM 1519 O O . ALA A 1 199 ? -6.277 0.881 13.756 1.00 97.69 199 ALA A O 1
ATOM 1520 N N . ASN A 1 200 ? -7.551 0.011 12.124 1.00 97.00 200 ASN A N 1
ATOM 1521 C CA . ASN A 1 200 ? -8.817 0.205 12.834 1.00 97.00 200 ASN A CA 1
ATOM 1522 C C . ASN A 1 200 ? -8.864 -0.601 14.143 1.00 97.00 200 ASN A C 1
ATOM 1524 O O . ASN A 1 200 ? -9.208 -0.035 15.180 1.00 97.00 200 ASN A O 1
ATOM 1528 N N . VAL A 1 201 ? -8.422 -1.866 14.128 1.00 96.56 201 VAL A N 1
ATOM 1529 C CA . VAL A 1 201 ? -8.325 -2.697 15.344 1.00 96.56 201 VAL A CA 1
ATOM 1530 C C . VAL A 1 201 ? -7.389 -2.074 16.380 1.00 96.56 201 VAL A C 1
ATOM 1532 O O . VAL A 1 201 ? -7.773 -1.942 17.540 1.00 96.56 201 VAL A O 1
ATOM 1535 N N . GLN A 1 202 ? -6.195 -1.626 15.978 1.00 97.19 202 GLN A N 1
ATOM 1536 C CA . GLN A 1 202 ? -5.242 -1.001 16.910 1.00 97.19 202 GLN A CA 1
ATOM 1537 C C . GLN A 1 202 ? -5.753 0.314 17.509 1.00 97.19 202 GLN A C 1
ATOM 1539 O O . GLN A 1 202 ? -5.347 0.692 18.604 1.00 97.19 202 GLN A O 1
ATOM 1544 N N . LEU A 1 203 ? -6.632 1.014 16.794 1.00 96.75 203 LEU A N 1
ATOM 1545 C CA . LEU A 1 203 ? -7.239 2.268 17.235 1.00 96.75 203 LEU A CA 1
ATOM 1546 C C . LEU A 1 203 ? -8.563 2.063 17.988 1.00 96.75 203 LEU A C 1
ATOM 1548 O O . LEU A 1 203 ? -9.167 3.047 18.409 1.00 96.75 203 LEU A O 1
ATOM 1552 N N . GLY A 1 204 ? -9.037 0.821 18.143 1.00 95.88 204 GLY A N 1
ATOM 1553 C CA . GLY A 1 204 ? -10.335 0.527 18.757 1.00 95.88 204 GLY A CA 1
ATOM 1554 C C . GLY A 1 204 ? -11.528 1.059 17.953 1.00 95.88 204 GLY A C 1
ATOM 1555 O O . GLY A 1 204 ? -12.582 1.333 18.523 1.00 95.88 204 GLY A O 1
ATOM 1556 N N . VAL A 1 205 ? -11.364 1.242 16.640 1.00 95.50 205 VAL A N 1
ATOM 1557 C CA . VAL A 1 205 ? -12.396 1.771 15.742 1.00 95.50 205 VAL A CA 1
ATOM 1558 C C . VAL A 1 205 ? -13.053 0.610 14.989 1.00 95.50 205 VAL A C 1
ATOM 1560 O O . VAL A 1 205 ? -12.340 -0.176 14.366 1.00 95.50 205 VAL A O 1
ATOM 1563 N N . PRO A 1 206 ? -14.392 0.481 15.002 1.00 91.88 206 PRO A N 1
ATOM 1564 C CA . PRO A 1 206 ? -15.068 -0.594 14.285 1.00 91.88 206 PRO A CA 1
ATOM 1565 C C . PRO A 1 206 ? -14.920 -0.452 12.765 1.00 91.88 206 PRO A C 1
ATOM 1567 O O . PRO A 1 206 ? -14.852 0.652 12.217 1.00 91.88 206 PRO A O 1
ATOM 1570 N N . GLU A 1 207 ? -14.903 -1.588 12.068 1.00 90.25 207 GLU A N 1
ATOM 1571 C CA . GLU A 1 207 ? -14.943 -1.613 10.606 1.00 90.25 207 GLU A CA 1
ATOM 1572 C C . GLU A 1 207 ? -16.304 -1.137 10.093 1.00 90.25 207 GLU A C 1
ATOM 1574 O O . GLU A 1 207 ? -17.354 -1.482 10.636 1.00 90.25 207 GLU A O 1
ATOM 1579 N N . VAL A 1 208 ? -16.290 -0.369 9.003 1.00 89.94 208 VAL A N 1
ATOM 1580 C CA . VAL A 1 208 ? -17.518 0.053 8.328 1.00 89.94 208 VAL A CA 1
ATOM 1581 C C . VAL A 1 208 ? -17.875 -1.015 7.304 1.00 89.94 208 VAL A C 1
ATOM 1583 O O . VAL A 1 208 ? -17.223 -1.133 6.267 1.00 89.94 208 VAL A O 1
ATOM 1586 N N . LEU A 1 209 ? -18.887 -1.824 7.600 1.00 91.50 209 LEU A N 1
ATOM 1587 C CA . LEU A 1 209 ? -19.334 -2.886 6.703 1.00 91.50 209 LEU A CA 1
ATOM 1588 C C . LEU A 1 209 ? -20.277 -2.330 5.636 1.00 91.50 209 LEU A C 1
ATOM 1590 O O . LEU A 1 209 ? -21.105 -1.462 5.898 1.00 91.50 209 LEU A O 1
ATOM 1594 N N . TRP A 1 210 ? -20.164 -2.850 4.420 1.00 92.75 210 TRP A N 1
ATOM 1595 C CA . TRP A 1 210 ? -21.101 -2.548 3.350 1.00 92.75 210 TRP A CA 1
ATOM 1596 C C . TRP A 1 210 ? -22.450 -3.224 3.613 1.00 92.75 210 TRP A C 1
ATOM 1598 O O . TRP A 1 210 ? -22.514 -4.439 3.829 1.00 92.75 210 TRP A O 1
ATOM 1608 N N . SER A 1 211 ? -23.515 -2.424 3.542 1.00 90.19 211 SER A N 1
ATOM 1609 C CA . SER A 1 211 ? -24.910 -2.852 3.622 1.00 90.19 211 SER A CA 1
ATOM 1610 C C . SER A 1 211 ? -25.586 -2.646 2.256 1.00 90.19 211 SER A C 1
ATOM 1612 O O . SER A 1 211 ? -25.776 -1.501 1.834 1.00 90.19 211 SER A O 1
ATOM 1614 N N . PRO A 1 212 ? -25.957 -3.719 1.529 1.00 85.38 212 PRO A N 1
AT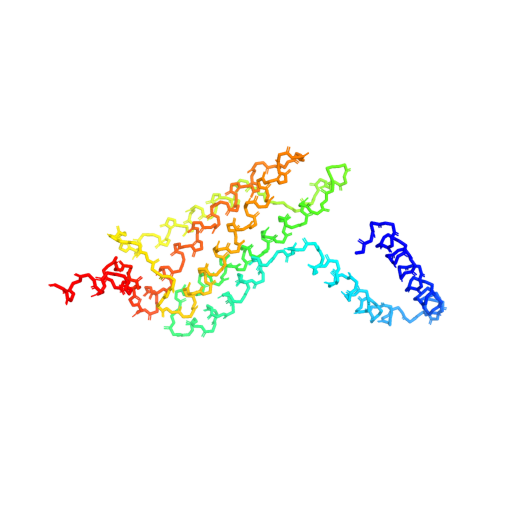OM 1615 C CA . PRO A 1 212 ? -26.552 -3.604 0.192 1.00 85.38 212 PRO A CA 1
ATOM 1616 C C . PRO A 1 212 ? -27.840 -2.763 0.161 1.00 85.38 212 PRO A C 1
ATOM 1618 O O . PRO A 1 212 ? -28.122 -2.066 -0.818 1.00 85.38 212 PRO A O 1
ATOM 1621 N N . ASN A 1 213 ? -28.604 -2.804 1.256 1.00 88.38 213 ASN A N 1
ATOM 1622 C CA . ASN A 1 213 ? -29.934 -2.207 1.355 1.00 88.38 213 ASN A CA 1
ATOM 1623 C C . ASN A 1 213 ? -29.921 -0.735 1.800 1.00 88.38 213 ASN A C 1
ATOM 1625 O O . ASN A 1 213 ? -30.972 -0.105 1.863 1.00 88.38 213 ASN A O 1
ATOM 1629 N N . GLU A 1 214 ? -28.747 -0.164 2.076 1.00 86.94 214 GLU A N 1
ATOM 1630 C CA . GLU A 1 214 ? -28.612 1.250 2.450 1.00 86.94 214 GLU A CA 1
ATOM 1631 C C . GLU A 1 214 ? -28.489 2.192 1.246 1.00 86.94 214 GLU A C 1
ATOM 1633 O O . GLU A 1 214 ? -28.496 3.411 1.405 1.00 86.94 214 GLU A O 1
ATOM 1638 N N . SER A 1 215 ? -28.409 1.656 0.026 1.00 85.44 215 SER A N 1
ATOM 1639 C CA . SER A 1 215 ? -28.414 2.483 -1.183 1.00 85.44 215 SER A CA 1
ATOM 1640 C C . SER A 1 215 ? -29.755 3.210 -1.368 1.00 85.44 215 SER A C 1
ATOM 1642 O O . SER A 1 215 ? -30.820 2.673 -1.062 1.00 85.44 215 SER A O 1
ATOM 1644 N N . ALA A 1 216 ? -29.726 4.417 -1.945 1.00 84.56 216 ALA A N 1
ATOM 1645 C CA . ALA A 1 216 ? -30.941 5.198 -2.212 1.00 84.56 216 ALA A CA 1
ATOM 1646 C C . ALA A 1 216 ? -31.971 4.424 -3.068 1.00 84.56 216 ALA A C 1
ATOM 1648 O O . ALA A 1 216 ? -33.182 4.498 -2.844 1.00 84.56 216 ALA A O 1
ATOM 1649 N N . SER A 1 217 ? -31.496 3.619 -4.026 1.00 86.12 217 SER A N 1
ATOM 1650 C CA . SER A 1 217 ? -32.345 2.737 -4.833 1.00 86.12 217 SER A CA 1
ATOM 1651 C C . SER A 1 217 ? -32.989 1.609 -4.025 1.00 86.12 217 SER A C 1
ATOM 1653 O O . SER A 1 217 ? -34.121 1.245 -4.319 1.00 86.12 217 SER A O 1
ATOM 1655 N N . ALA A 1 218 ? -32.315 1.065 -3.009 1.00 81.50 218 ALA A N 1
ATOM 1656 C CA . ALA A 1 218 ? -32.892 0.031 -2.151 1.00 81.50 218 ALA A CA 1
ATOM 1657 C C . ALA A 1 218 ? -33.950 0.603 -1.192 1.00 81.50 218 ALA A C 1
ATOM 1659 O O . ALA A 1 218 ? -35.028 0.030 -1.044 1.00 81.50 218 ALA A O 1
ATOM 1660 N N . GLN A 1 219 ? -33.696 1.780 -0.612 1.00 82.88 219 GLN A N 1
ATOM 1661 C CA . GLN A 1 219 ? -34.635 2.441 0.304 1.00 82.88 219 GLN A CA 1
ATOM 1662 C C . GLN A 1 219 ? -35.951 2.838 -0.385 1.00 82.88 219 GLN A C 1
ATOM 1664 O O . GLN A 1 219 ? -37.024 2.721 0.199 1.00 82.88 219 GLN A O 1
ATOM 1669 N N . SER A 1 220 ? -35.886 3.252 -1.654 1.00 77.38 220 SER A N 1
ATOM 1670 C CA . SER A 1 220 ? -37.078 3.601 -2.446 1.00 77.38 220 SER A CA 1
ATOM 1671 C C . SER A 1 220 ? -37.950 2.403 -2.850 1.00 77.38 220 SER A C 1
ATOM 1673 O O . SER A 1 220 ? -39.128 2.594 -3.151 1.00 77.38 220 SER A O 1
ATOM 1675 N N . GLN A 1 221 ? -37.413 1.177 -2.844 1.00 69.56 221 GLN A N 1
ATOM 1676 C CA . GLN A 1 221 ? -38.167 -0.045 -3.158 1.00 69.56 221 GLN A CA 1
ATOM 1677 C C . GLN A 1 221 ? -38.876 -0.638 -1.934 1.00 69.56 221 GLN A C 1
ATOM 1679 O O . GLN A 1 221 ? -39.907 -1.276 -2.101 1.00 69.56 221 GLN A O 1
ATOM 1684 N N . GLY A 1 222 ? -38.367 -0.399 -0.720 1.00 60.78 222 GLY A N 1
ATOM 1685 C CA . GLY A 1 222 ? -39.003 -0.837 0.531 1.00 60.78 222 GLY A CA 1
ATOM 1686 C C . GLY A 1 222 ? -40.124 0.079 1.045 1.00 60.78 222 GLY A C 1
ATOM 1687 O O . GLY A 1 222 ? -40.779 -0.262 2.024 1.00 60.78 222 GLY A O 1
ATOM 1688 N N . ALA A 1 223 ? -40.334 1.240 0.414 1.00 57.38 223 ALA A N 1
ATOM 1689 C CA . ALA A 1 223 ? -41.378 2.211 0.760 1.00 57.38 223 ALA A CA 1
ATOM 1690 C C . ALA A 1 223 ? -42.656 2.087 -0.103 1.00 57.38 223 ALA A C 1
ATOM 1692 O O . ALA A 1 223 ? -43.518 2.966 -0.047 1.00 57.38 223 ALA A O 1
ATOM 1693 N N . ARG A 1 224 ? -42.757 1.037 -0.927 1.00 47.22 224 ARG A N 1
ATOM 1694 C CA . ARG A 1 224 ? -43.942 0.666 -1.716 1.00 47.22 224 ARG A CA 1
ATOM 1695 C C . ARG A 1 224 ? -44.542 -0.619 -1.170 1.00 47.22 224 ARG A C 1
ATOM 1697 O O . ARG A 1 224 ? -45.781 -0.738 -1.260 1.00 47.22 224 ARG A O 1
#

Foldseek 3Di:
DDPVVVVVVVVVVVVVVCVVLPVVLVVCVVVVNCVVVVVVVVVCVVVVVVCCVVVPDDPVLLVLLVVLLVVLVVCCVVQVVSVVVNVVSVVVSVQSVLCSQVVVADPVRDDPPRRHFDVVLLVVLVVLLVVLCVPFDDDPADFDQDFDPSLVSLLVSLVVLVVVLVVVVVVVVVDPDDVSSNSNSVSSSSSSNSVSRSVNVSNVTDTHGDDPCPDPV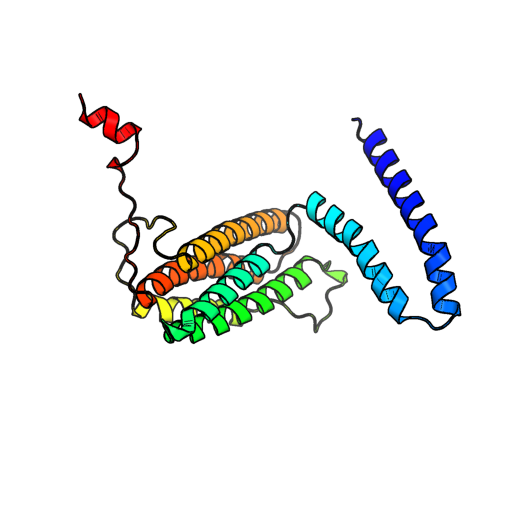NVVVVVD

Radius of gyration: 23.13 Å; chains: 1; bounding box: 77×46×58 Å

Secondary structure (DSSP, 8-state):
--HHHHHHHHHHHHHHHHHHHHHHHHHHHHTT-HHHHHHHHHHHHHHHHHHHHHSS-S-HHHHHHHHHHHHHHHHTTT-TTHHHHHHHHHHHHHHHHHHHHHHTS-GGG--TT-----HHHHHHHHHHHHHHHTTSPPPSSPBPS-SSHHHHHHHHHHHHHHHHHHHHHHHTTTS---HHHHHHHHHHHHHHHHHHHHHHHHTTPPP-B--GGGSHHHHHHTT-

pLDDT: mean 81.19, std 19.1, range [38.5, 98.75]

Sequence (224 aa):
MSELEMHLWIVSTGALCAVAAAIPGTFLVLRRMSLMGDAISHAVLPGLVLAFLLAGSRNAVAMFVGAAAVTASELTPAAPALAALVRTLRRVQHELFNLGSILATTPERVHPRQARITEEDVAALERDIDSANAVLEPLRSFVLPGGSRLSVELHICRTVCRRAERLLVAAARQERIDPVNLRYLNRLSDALFVWSRWANVQLGVPEVLWSPNESASAQSQGAR